Protein AF-0000000087474670 (afdb_homodimer)

Solvent-accessible surface area (backbone atoms only — not comparable to full-atom values): 14195 Å² total; per-residue (Å²): 125,73,72,58,56,71,59,60,59,69,62,70,62,60,58,59,51,63,56,59,72,56,71,86,73,74,79,78,70,62,91,74,53,70,65,58,54,50,48,52,50,51,50,50,49,52,51,51,52,50,49,50,54,46,50,51,52,49,51,52,50,48,50,50,49,45,50,51,51,48,55,35,26,74,66,38,67,78,42,54,72,69,43,47,60,32,49,52,52,50,54,49,52,52,48,48,53,46,53,48,50,52,52,51,51,52,53,55,54,49,54,54,51,54,61,65,69,49,73,72,76,82,119,125,73,73,59,56,70,58,58,60,68,60,70,61,60,62,58,53,64,55,58,78,61,60,84,70,79,80,80,71,62,90,75,52,71,65,57,53,50,48,53,49,50,50,51,49,52,50,51,54,50,48,50,53,45,50,51,52,50,52,53,49,48,49,50,50,44,52,50,50,50,54,35,24,73,64,38,65,78,42,54,71,68,44,48,60,30,49,51,51,52,54,49,52,53,47,49,52,46,53,49,50,51,53,51,49,51,53,54,53,50,55,55,50,55,62,67,69,51,74,71,77,82,118

pLDDT: mean 77.41, std 23.97, range [28.08, 98.75]

Organism: NCBI:txid62062

Structure (mmCIF, N/CA/C/O backbone):
data_AF-0000000087474670-model_v1
#
loop_
_entity.id
_entity.type
_entity.pdbx_description
1 polymer 'Periphilin-1 C-terminal domain-containing protein'
#
loop_
_atom_site.group_PDB
_atom_site.id
_atom_site.type_symbol
_atom_site.label_atom_id
_atom_site.label_alt_id
_atom_site.label_comp_id
_atom_site.label_asym_id
_atom_site.label_entity_id
_atom_site.label_seq_id
_atom_site.pdbx_PDB_ins_code
_atom_site.Cartn_x
_atom_site.Cartn_y
_atom_site.Cartn_z
_atom_site.occupancy
_atom_site.B_iso_or_equiv
_atom_site.auth_seq_id
_atom_site.auth_comp_id
_atom_site.auth_asym_id
_atom_site.auth_atom_id
_atom_site.pdbx_PDB_model_num
ATOM 1 N N . MET A 1 1 ? 7.836 -2.871 -21.281 1 28.08 1 MET A N 1
ATOM 2 C CA . MET A 1 1 ? 6.555 -2.6 -21.922 1 28.08 1 MET A CA 1
ATOM 3 C C . MET A 1 1 ? 5.52 -3.652 -21.531 1 28.08 1 MET A C 1
ATOM 5 O O . MET A 1 1 ? 4.316 -3.426 -21.672 1 28.08 1 MET A O 1
ATOM 9 N N . GLN A 1 2 ? 6.023 -4.945 -21.391 1 31.67 2 GLN A N 1
ATOM 10 C CA . GLN A 1 2 ? 5.16 -6.113 -21.234 1 31.67 2 GLN A CA 1
ATOM 11 C C . GLN A 1 2 ? 4.57 -6.184 -19.828 1 31.67 2 GLN A C 1
ATOM 13 O O . GLN A 1 2 ? 3.703 -7.016 -19.547 1 31.67 2 GLN A O 1
ATOM 18 N N . CYS A 1 3 ? 5.16 -5.477 -18.844 1 39.22 3 CYS A N 1
ATOM 19 C CA . CYS A 1 3 ? 4.66 -5.539 -17.469 1 39.22 3 CYS A CA 1
ATOM 20 C C . CYS A 1 3 ? 3.311 -4.836 -17.344 1 39.22 3 CYS A C 1
ATOM 22 O O . CYS A 1 3 ? 2.635 -4.953 -16.328 1 39.22 3 CYS A O 1
ATOM 24 N N . LYS A 1 4 ? 3.039 -3.967 -18.359 1 40.91 4 LYS A N 1
ATOM 25 C CA . LYS A 1 4 ? 1.758 -3.268 -18.375 1 40.91 4 LYS A CA 1
ATOM 26 C C . LYS A 1 4 ? 0.593 -4.254 -18.422 1 40.91 4 LYS A C 1
ATOM 28 O O . LYS A 1 4 ? -0.483 -3.975 -17.891 1 40.91 4 LYS A O 1
ATOM 33 N N . HIS A 1 5 ? 0.842 -5.281 -19.156 1 40.97 5 HIS A N 1
ATOM 34 C CA . HIS A 1 5 ? -0.258 -6.184 -19.469 1 40.97 5 HIS A CA 1
ATOM 35 C C . HIS A 1 5 ? -0.729 -6.93 -18.219 1 40.97 5 HIS A C 1
ATOM 37 O O . HIS A 1 5 ? -1.895 -7.324 -18.141 1 40.97 5 HIS A O 1
ATOM 43 N N . LEU A 1 6 ? 0.119 -7.141 -17.297 1 41.84 6 LEU A N 1
ATOM 44 C CA . LEU A 1 6 ? -0.264 -8.023 -16.203 1 41.84 6 LEU A CA 1
ATOM 45 C C . LEU A 1 6 ? -1.336 -7.379 -15.328 1 41.84 6 LEU A C 1
ATOM 47 O O . LEU A 1 6 ? -2.244 -8.055 -14.852 1 41.84 6 LEU A O 1
ATOM 51 N N . ILE A 1 7 ? -1.218 -6.016 -15.141 1 45.94 7 ILE A N 1
ATOM 52 C CA . ILE A 1 7 ? -2.121 -5.367 -14.195 1 45.94 7 ILE A CA 1
ATOM 53 C C . ILE A 1 7 ? -3.469 -5.109 -14.859 1 45.94 7 ILE A C 1
ATOM 55 O O . ILE A 1 7 ? -4.516 -5.195 -14.219 1 45.94 7 ILE A O 1
ATOM 59 N N . LEU A 1 8 ? -3.434 -4.777 -16.141 1 42.69 8 LEU A N 1
ATOM 60 C CA . LEU A 1 8 ? -4.609 -4.254 -16.828 1 42.69 8 LEU A CA 1
ATOM 61 C C . LEU A 1 8 ? -5.668 -5.336 -17 1 42.69 8 LEU A C 1
ATOM 63 O O . LEU A 1 8 ? -6.848 -5.031 -17.188 1 42.69 8 LEU A O 1
ATOM 67 N N . MET A 1 9 ? -5.266 -6.484 -17.188 1 40.38 9 MET A N 1
ATOM 68 C CA . MET A 1 9 ? -6.297 -7.375 -17.703 1 40.38 9 MET A CA 1
ATOM 69 C C . MET A 1 9 ? -7.488 -7.445 -16.766 1 40.38 9 MET A C 1
ATOM 71 O O . MET A 1 9 ? -8.641 -7.414 -17.203 1 40.38 9 MET A O 1
ATOM 75 N N . ASN A 1 10 ? -7.453 -8.008 -15.609 1 43.44 10 ASN A N 1
ATOM 76 C CA . ASN A 1 10 ? -8.664 -8.625 -15.07 1 43.44 10 ASN A CA 1
ATOM 77 C C . ASN A 1 10 ? -9.531 -7.609 -14.336 1 43.44 10 ASN A C 1
ATOM 79 O O . ASN A 1 10 ? -10.219 -7.953 -13.375 1 43.44 10 ASN A O 1
ATOM 83 N N . GLN A 1 11 ? -9.258 -6.383 -14.453 1 40.72 11 GLN A N 1
ATOM 84 C CA . GLN A 1 11 ? -10.078 -5.418 -13.727 1 40.72 11 GLN A CA 1
ATOM 85 C C . GLN A 1 11 ? -11.523 -5.457 -14.203 1 40.72 11 GLN A C 1
ATOM 87 O O . GLN A 1 11 ? -12.445 -5.262 -13.406 1 40.72 11 GLN A O 1
ATOM 92 N N . LYS A 1 12 ? -11.688 -5.469 -15.523 1 45.91 12 LYS A N 1
ATOM 93 C CA . LYS A 1 12 ? -13.023 -5.262 -16.078 1 45.91 12 LYS A CA 1
ATOM 94 C C . LYS A 1 12 ? -14.008 -6.297 -15.539 1 45.91 12 LYS A C 1
ATOM 96 O O . LYS A 1 12 ? -15.195 -6.012 -15.383 1 45.91 12 LYS A O 1
ATOM 101 N N . SER A 1 13 ? -13.57 -7.492 -15.383 1 47.03 13 SER A N 1
ATOM 102 C CA . SER A 1 13 ? -14.508 -8.594 -15.203 1 47.03 13 SER A CA 1
ATOM 103 C C . SER A 1 13 ? -15.008 -8.664 -13.758 1 47.03 13 SER A C 1
ATOM 105 O O . SER A 1 13 ? -15.875 -9.477 -13.438 1 47.03 13 SER A O 1
ATOM 107 N N . PHE A 1 14 ? -14.273 -8.031 -12.898 1 47.59 14 PHE A N 1
ATOM 108 C CA . PHE A 1 14 ? -14.719 -8.242 -11.531 1 47.59 14 PHE A CA 1
ATOM 109 C C . PHE A 1 14 ? -16.172 -7.828 -11.367 1 47.59 14 PHE A C 1
ATOM 111 O O . PHE A 1 14 ? -16.953 -8.539 -10.727 1 47.59 14 PHE A O 1
ATOM 118 N N . PHE A 1 15 ? -16.516 -6.617 -11.898 1 48.88 15 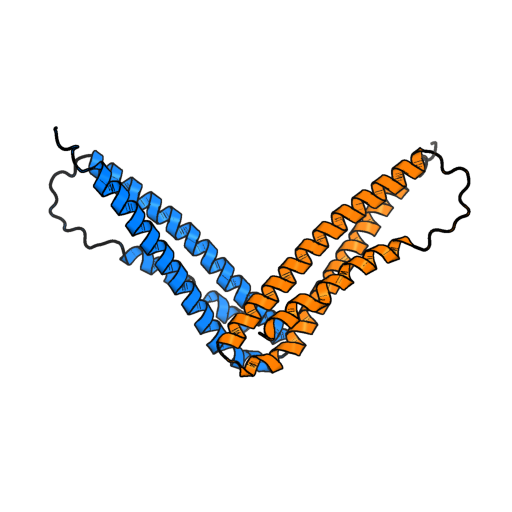PHE A N 1
ATOM 119 C CA . PHE A 1 15 ? -17.781 -6.008 -11.516 1 48.88 15 PHE A CA 1
ATOM 120 C C . PHE A 1 15 ? -18.938 -6.59 -12.336 1 48.88 15 PHE A C 1
ATOM 122 O O . PHE A 1 15 ? -20.094 -6.352 -12.023 1 48.88 15 PHE A O 1
ATOM 129 N N . GLN A 1 16 ? -18.641 -7.059 -13.516 1 47.59 16 GLN A N 1
ATOM 130 C CA . GLN A 1 16 ? -19.781 -7.617 -14.234 1 47.59 16 GLN A CA 1
ATOM 131 C C . GLN A 1 16 ? -20.422 -8.758 -13.445 1 47.59 16 GLN A C 1
ATOM 133 O O . GLN A 1 16 ? -21.625 -8.984 -13.531 1 47.59 16 GLN A O 1
ATOM 138 N N . THR A 1 17 ? -19.672 -9.32 -12.711 1 42.84 17 THR A N 1
ATOM 139 C CA . THR A 1 17 ? -20.266 -10.445 -11.992 1 42.84 17 THR A CA 1
ATOM 140 C C . THR A 1 17 ? -21.125 -9.961 -10.844 1 42.84 17 THR A C 1
ATOM 142 O O . THR A 1 17 ? -22.078 -10.641 -10.438 1 42.84 17 THR A O 1
ATOM 145 N N . ALA A 1 18 ? -20.781 -8.797 -10.305 1 44.09 18 ALA A N 1
ATOM 146 C CA . ALA A 1 18 ? -21.672 -8.305 -9.266 1 44.09 18 ALA A CA 1
ATOM 147 C C . ALA A 1 18 ? -23.078 -8.047 -9.82 1 44.09 18 ALA A C 1
ATOM 149 O O . ALA A 1 18 ? -24.047 -7.977 -9.07 1 44.09 18 ALA A O 1
ATOM 150 N N . HIS A 1 19 ? -23.109 -7.785 -11.102 1 43.78 19 HIS A N 1
ATOM 151 C CA . HIS A 1 19 ? -24.438 -7.652 -11.672 1 43.78 19 HIS A CA 1
ATOM 152 C C . HIS A 1 19 ? -25.203 -8.969 -11.578 1 43.78 19 HIS A C 1
ATOM 154 O O . HIS A 1 19 ? -26.438 -8.969 -11.641 1 43.78 19 HIS A O 1
ATOM 160 N N . ILE A 1 20 ? -24.531 -10.102 -11.742 1 45.28 20 ILE A N 1
ATOM 161 C CA . ILE A 1 20 ? -25.25 -11.367 -11.852 1 45.28 20 ILE A CA 1
ATOM 162 C C . ILE A 1 20 ? -25.922 -11.688 -10.516 1 45.28 20 ILE A C 1
ATOM 164 O O . ILE A 1 20 ? -26.844 -12.508 -10.461 1 45.28 20 ILE A O 1
ATOM 168 N N . LEU A 1 21 ? -25.344 -11.219 -9.555 1 42.72 21 LEU A N 1
ATOM 169 C CA . LEU A 1 21 ? -26.078 -11.578 -8.352 1 42.72 21 LEU A CA 1
ATOM 170 C C . LEU A 1 21 ? -27.469 -10.938 -8.352 1 42.72 21 LEU A C 1
ATOM 172 O O . LEU A 1 21 ? -28.188 -10.992 -7.352 1 42.72 21 LEU A O 1
ATOM 176 N N . GLU A 1 22 ? -27.734 -10.086 -9.328 1 39.75 22 GLU A N 1
ATOM 177 C CA . GLU A 1 22 ? -29.109 -9.648 -9.484 1 39.75 22 GLU A CA 1
ATOM 178 C C . GLU A 1 22 ? -30.031 -10.82 -9.797 1 39.75 22 GLU A C 1
ATOM 180 O O . GLU A 1 22 ? -29.859 -11.5 -10.812 1 39.75 22 GLU A O 1
ATOM 185 N N . GLY A 1 23 ? -30.609 -11.602 -8.984 1 35.31 23 GLY A N 1
ATOM 186 C CA . GLY A 1 23 ? -31.672 -12.578 -9.078 1 35.31 23 GLY A CA 1
ATOM 187 C C . GLY A 1 23 ? -32.719 -12.227 -10.133 1 35.31 23 GLY A C 1
ATOM 188 O O . GLY A 1 23 ? -32.812 -11.07 -10.547 1 35.31 23 GLY A O 1
ATOM 189 N N . ASP A 1 24 ? -33.219 -13.289 -10.961 1 36.31 24 ASP A N 1
ATOM 190 C CA . ASP A 1 24 ? -34.375 -13.5 -11.812 1 36.31 24 ASP A CA 1
ATOM 191 C C . ASP A 1 24 ? -35.656 -12.914 -11.164 1 36.31 24 ASP A C 1
ATOM 193 O O . ASP A 1 24 ? -36.312 -13.57 -10.359 1 36.31 24 ASP A O 1
ATOM 197 N N . ARG A 1 25 ? -35.719 -11.789 -10.781 1 36.03 25 ARG A N 1
ATOM 198 C CA . ARG A 1 25 ? -37 -11.273 -10.32 1 36.03 25 ARG A CA 1
ATOM 199 C C . ARG A 1 25 ? -38.094 -11.523 -11.352 1 36.03 25 ARG A C 1
ATOM 201 O O . ARG A 1 25 ? -37.969 -11.125 -12.508 1 36.03 25 ARG A O 1
ATOM 208 N N . GLU A 1 26 ? -38.938 -12.672 -11.227 1 37.25 26 GLU A N 1
ATOM 209 C CA . GLU A 1 26 ? -40.188 -12.977 -11.914 1 37.25 26 GLU A CA 1
ATOM 210 C C . GLU A 1 26 ? -41.031 -11.719 -12.109 1 37.25 26 GLU A C 1
ATOM 212 O O . GLU A 1 26 ? -41 -10.82 -11.266 1 37.25 26 GLU A O 1
ATOM 217 N N . GLU A 1 27 ? -41.531 -11.391 -13.297 1 40.56 27 GLU A N 1
ATOM 218 C CA . GLU A 1 27 ? -42.406 -10.422 -13.93 1 40.56 27 GLU A CA 1
ATOM 219 C C . GLU A 1 27 ? -43.656 -10.164 -13.07 1 40.56 27 GLU A C 1
ATOM 221 O O . GLU A 1 27 ? -44.438 -9.258 -13.352 1 40.56 27 GLU A O 1
ATOM 226 N N . GLY A 1 28 ? -44.219 -11.242 -12.484 1 37.38 28 GLY A N 1
ATOM 227 C CA . GLY A 1 28 ? -45.656 -11.156 -12.305 1 37.38 28 GLY A CA 1
ATOM 228 C C . GLY A 1 28 ? -46.062 -10.211 -11.195 1 37.38 28 GLY A C 1
ATOM 229 O O . GLY A 1 28 ? -47.125 -10.383 -10.578 1 37.38 28 GLY A O 1
ATOM 230 N N . LEU A 1 29 ? -45.031 -9.547 -10.469 1 43.56 29 LEU A N 1
ATOM 231 C CA . LEU A 1 29 ? -45.656 -9.094 -9.219 1 43.56 29 LEU A CA 1
ATOM 232 C C . LEU A 1 29 ? -46.625 -7.941 -9.484 1 43.56 29 LEU A C 1
ATOM 234 O O . LEU A 1 29 ? -46.375 -7.105 -10.352 1 43.56 29 LEU A O 1
ATOM 238 N N . PRO A 1 30 ? -47.781 -8.008 -8.883 1 48.09 30 PRO A N 1
ATOM 239 C CA . PRO A 1 30 ? -48.844 -7.012 -8.93 1 48.09 30 PRO A CA 1
ATOM 240 C C . PRO A 1 30 ? -48.344 -5.582 -8.766 1 48.09 30 PRO A C 1
ATOM 242 O O . PRO A 1 30 ? -47.188 -5.379 -8.367 1 48.09 30 PRO A O 1
ATOM 245 N N . PRO A 1 31 ? -49.125 -4.512 -8.859 1 46.75 31 PRO A N 1
ATOM 246 C CA . PRO A 1 31 ? -48.812 -3.094 -8.711 1 46.75 31 PRO A CA 1
ATOM 247 C C . PRO A 1 31 ? -47.875 -2.826 -7.523 1 46.75 31 PRO A C 1
ATOM 249 O O . PRO A 1 31 ? -48.25 -3.1 -6.375 1 46.75 31 PRO A O 1
ATOM 252 N N . ILE A 1 32 ? -46.562 -3.188 -7.586 1 49.5 32 ILE A N 1
ATOM 253 C CA . ILE A 1 32 ? -45.531 -3.068 -6.547 1 49.5 32 ILE A CA 1
ATOM 254 C C . ILE A 1 32 ? -45.719 -1.743 -5.805 1 49.5 32 ILE A C 1
ATOM 256 O O . ILE A 1 32 ? -45.656 -0.673 -6.418 1 49.5 32 ILE A O 1
ATOM 260 N N . ASP A 1 33 ? -46.375 -1.728 -4.668 1 54.25 33 ASP A N 1
ATOM 261 C CA . ASP A 1 33 ? -46.562 -0.608 -3.746 1 54.25 33 ASP A CA 1
ATOM 262 C C . ASP A 1 33 ? -45.281 0.2 -3.615 1 54.25 33 ASP A C 1
ATOM 264 O O . ASP A 1 33 ? -44.188 -0.339 -3.785 1 54.25 33 ASP A O 1
ATOM 268 N N . LYS A 1 34 ? -45.281 1.511 -3.775 1 59.25 34 LYS A N 1
ATOM 269 C CA . LYS A 1 34 ? -44.25 2.555 -3.689 1 59.25 34 LYS A CA 1
ATOM 270 C C . LYS A 1 34 ? -43.188 2.197 -2.66 1 59.25 34 LYS A C 1
ATOM 272 O O . LYS A 1 34 ? -42 2.479 -2.861 1 59.25 34 LYS A O 1
ATOM 277 N N . THR A 1 35 ? -43.688 1.52 -1.536 1 62.59 35 THR A N 1
ATOM 278 C CA . THR A 1 35 ? -42.75 1.254 -0.426 1 62.59 35 THR A CA 1
ATOM 279 C C . THR A 1 35 ? -41.75 0.175 -0.8 1 62.59 35 THR A C 1
ATOM 281 O O . THR A 1 35 ? -40.562 0.27 -0.445 1 62.59 35 THR A O 1
ATOM 284 N N . GLN A 1 36 ? -42.25 -0.823 -1.526 1 63.78 36 GLN A N 1
ATOM 285 C CA . GLN A 1 36 ? -41.375 -1.9 -1.934 1 63.78 36 GLN A CA 1
ATOM 286 C C . GLN A 1 36 ? -40.344 -1.407 -2.945 1 63.78 36 GLN A C 1
ATOM 288 O O . GLN A 1 36 ? -39.156 -1.822 -2.912 1 63.78 36 GLN A O 1
ATOM 293 N N . ASP A 1 37 ? -40.875 -0.454 -3.787 1 70.94 37 ASP A N 1
ATOM 294 C CA . ASP A 1 37 ? -39.969 0.115 -4.797 1 70.94 37 ASP A CA 1
ATOM 295 C C . ASP A 1 37 ? -38.875 0.936 -4.152 1 70.94 37 ASP A C 1
ATOM 297 O O . ASP A 1 37 ? -37.719 0.878 -4.59 1 70.94 37 ASP A O 1
ATOM 301 N N . ASP A 1 38 ? -39.344 1.534 -2.979 1 78.44 38 ASP A N 1
ATOM 302 C CA . ASP A 1 38 ? -38.344 2.359 -2.281 1 78.44 38 ASP A CA 1
ATOM 303 C C . ASP A 1 38 ? -37.281 1.495 -1.618 1 78.44 38 ASP A C 1
ATOM 305 O O . ASP A 1 38 ? -36.094 1.817 -1.678 1 78.44 38 ASP A O 1
ATOM 309 N N . PHE A 1 39 ? -37.781 0.25 -1.13 1 81.25 39 PHE A N 1
ATOM 310 C CA . PHE A 1 39 ? -36.875 -0.64 -0.446 1 81.25 39 PHE A CA 1
ATOM 311 C C . PHE A 1 39 ? -35.875 -1.247 -1.431 1 81.25 39 PHE A C 1
ATOM 313 O O . PHE A 1 39 ? -34.656 -1.301 -1.157 1 81.25 39 PHE A O 1
ATOM 320 N N . GLN A 1 40 ? -36.375 -1.658 -2.598 1 84.44 40 GLN A N 1
ATOM 321 C CA . GLN A 1 40 ? -35.5 -2.273 -3.611 1 84.44 40 GLN A CA 1
ATOM 322 C C . GLN A 1 40 ? -34.5 -1.277 -4.148 1 84.44 40 GLN A C 1
ATOM 324 O O . GLN A 1 40 ? -33.344 -1.64 -4.418 1 84.44 40 GLN A O 1
ATOM 329 N N . GLU A 1 41 ? -34.969 -0.039 -4.23 1 87.19 41 GLU A N 1
ATOM 330 C CA . GLU A 1 41 ? -34.062 0.997 -4.695 1 87.19 41 GLU A CA 1
ATOM 331 C C . GLU A 1 41 ? -32.969 1.27 -3.66 1 87.19 41 GLU A C 1
ATOM 333 O O . GLU A 1 41 ? -31.797 1.41 -4.012 1 87.19 41 GLU A O 1
ATOM 338 N N . ARG A 1 42 ? -33.344 1.341 -2.355 1 87.69 42 ARG A N 1
ATOM 339 C CA . ARG A 1 42 ? -32.406 1.553 -1.28 1 87.69 42 ARG A CA 1
ATOM 340 C C . ARG A 1 42 ? -31.422 0.381 -1.176 1 87.69 42 ARG A C 1
ATOM 342 O O . ARG A 1 42 ? -30.219 0.577 -0.966 1 87.69 42 ARG A O 1
ATOM 349 N N . ARG A 1 43 ? -31.953 -0.81 -1.315 1 91.5 43 ARG A N 1
ATOM 350 C CA . ARG A 1 43 ? -31.125 -2.016 -1.325 1 91.5 43 ARG A CA 1
ATOM 351 C C . ARG A 1 43 ? -30.125 -1.983 -2.471 1 91.5 43 ARG A C 1
ATOM 353 O O . ARG A 1 43 ? -28.938 -2.236 -2.268 1 91.5 43 ARG A O 1
ATOM 360 N N . ALA A 1 44 ? -30.547 -1.629 -3.68 1 92.19 44 ALA A N 1
ATOM 361 C CA . ALA A 1 44 ? -29.688 -1.574 -4.859 1 92.19 44 ALA A CA 1
ATOM 362 C C . ALA A 1 44 ? -28.594 -0.525 -4.688 1 92.19 44 ALA A C 1
ATOM 364 O O . ALA A 1 44 ? -27.438 -0.757 -5.062 1 92.19 44 ALA A O 1
ATOM 365 N N . LEU A 1 45 ? -29.047 0.54 -4.039 1 93.12 45 LEU A N 1
ATOM 366 C CA . LEU A 1 45 ? -28.078 1.616 -3.83 1 93.12 45 LEU A CA 1
ATOM 367 C C . LEU A 1 45 ? -27.016 1.2 -2.824 1 93.12 45 LEU A C 1
ATOM 369 O O . LEU A 1 45 ? -25.828 1.477 -3.023 1 93.12 45 LEU A O 1
ATOM 373 N N . ALA A 1 46 ? -27.391 0.52 -1.777 1 93.88 46 ALA A N 1
ATOM 374 C CA . ALA A 1 46 ? -26.453 0.069 -0.752 1 93.88 46 ALA A CA 1
ATOM 375 C C . ALA A 1 46 ? -25.484 -0.96 -1.316 1 93.88 46 ALA A C 1
ATOM 377 O O . ALA A 1 46 ? -24.281 -0.881 -1.07 1 93.88 46 ALA A O 1
ATOM 378 N N . ILE A 1 47 ? -25.984 -1.877 -2.066 1 95.81 47 ILE A N 1
ATOM 379 C CA . ILE A 1 47 ? -25.156 -2.904 -2.682 1 95.81 47 ILE A CA 1
ATOM 380 C C . ILE A 1 47 ? -24.188 -2.262 -3.67 1 95.81 47 ILE A C 1
ATOM 382 O O . ILE A 1 47 ? -23 -2.594 -3.689 1 95.81 47 ILE A O 1
ATOM 386 N N . GLY A 1 48 ? -24.719 -1.282 -4.469 1 96.56 48 GLY A N 1
ATOM 387 C CA . GLY A 1 48 ? -23.859 -0.586 -5.414 1 96.56 48 GLY A CA 1
ATOM 388 C C . GLY A 1 48 ? -22.719 0.154 -4.746 1 96.56 48 GLY A C 1
ATOM 389 O O . GLY A 1 48 ? -21.594 0.125 -5.23 1 96.56 48 GLY A O 1
ATOM 390 N N . ALA A 1 49 ? -23.016 0.816 -3.627 1 95.25 49 ALA A N 1
ATOM 391 C CA . ALA A 1 49 ? -21.984 1.552 -2.895 1 95.25 49 ALA A CA 1
ATOM 392 C C . ALA A 1 49 ? -20.938 0.604 -2.334 1 95.25 49 ALA A C 1
ATOM 394 O O . ALA A 1 49 ? -19.734 0.873 -2.436 1 95.25 49 ALA A O 1
ATOM 395 N N . LYS A 1 50 ? -21.359 -0.522 -1.81 1 96.5 50 LYS A N 1
ATOM 396 C CA . LYS A 1 50 ? -20.422 -1.501 -1.252 1 96.5 50 LYS A CA 1
ATOM 397 C C . LYS A 1 50 ? -19.578 -2.145 -2.348 1 96.5 50 LYS A C 1
ATOM 399 O O . LYS A 1 50 ? -18.391 -2.352 -2.172 1 96.5 50 LYS A O 1
ATOM 404 N N . ALA A 1 51 ? -20.203 -2.436 -3.445 1 96.88 51 ALA A N 1
ATOM 405 C CA . ALA A 1 51 ? -19.469 -3.002 -4.578 1 96.88 51 ALA A CA 1
ATOM 406 C C . ALA A 1 51 ? -18.359 -2.066 -5.039 1 96.88 51 ALA A C 1
ATOM 408 O O . ALA A 1 51 ? -17.234 -2.506 -5.305 1 96.88 51 ALA A O 1
ATOM 409 N N . ARG A 1 52 ? -18.719 -0.837 -5.082 1 96.19 52 ARG A N 1
ATOM 410 C CA . ARG A 1 52 ? -17.719 0.138 -5.504 1 96.19 52 ARG A CA 1
ATOM 411 C C . ARG A 1 52 ? -16.562 0.193 -4.516 1 96.19 52 ARG A C 1
ATOM 413 O O . ARG A 1 52 ? -15.398 0.298 -4.918 1 96.19 52 ARG A O 1
ATOM 420 N N . GLU A 1 53 ? -16.891 0.172 -3.268 1 95.88 53 GLU A N 1
ATOM 421 C CA . GLU A 1 53 ? -15.859 0.166 -2.232 1 95.88 53 GLU A CA 1
ATOM 422 C C . GLU A 1 53 ? -14.938 -1.04 -2.381 1 95.88 53 GLU A C 1
ATOM 424 O O . GLU A 1 53 ? -13.711 -0.897 -2.355 1 95.88 53 GLU A O 1
ATOM 429 N N . ILE A 1 54 ? -15.445 -2.164 -2.582 1 97.19 54 ILE A N 1
ATOM 430 C CA . ILE A 1 54 ? -14.703 -3.414 -2.689 1 97.19 54 ILE A CA 1
ATOM 431 C C . ILE A 1 54 ? -13.859 -3.408 -3.965 1 97.19 54 ILE A C 1
ATOM 433 O O . ILE A 1 54 ? -12.703 -3.834 -3.955 1 97.19 54 ILE A O 1
ATOM 437 N N . GLU A 1 55 ? -14.484 -2.898 -5 1 95.94 55 GLU A N 1
ATOM 438 C CA . GLU A 1 55 ? -13.75 -2.777 -6.258 1 95.94 55 GLU A CA 1
ATOM 439 C C . GLU A 1 55 ? -12.531 -1.876 -6.102 1 95.94 55 GLU A C 1
ATOM 441 O O . GLU A 1 55 ? -11.461 -2.174 -6.637 1 95.94 55 GLU A O 1
ATOM 446 N N . LYS A 1 56 ? -12.742 -0.824 -5.41 1 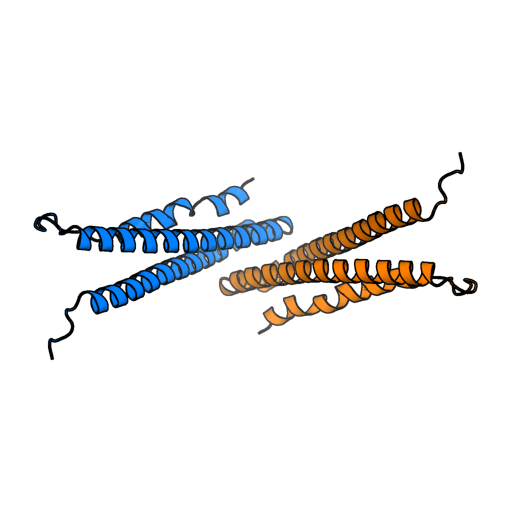94.88 56 LYS A N 1
ATOM 447 C CA . LYS A 1 56 ? -11.625 0.082 -5.156 1 94.88 56 LYS A CA 1
ATOM 448 C C . LYS A 1 56 ? -10.508 -0.624 -4.395 1 94.88 56 LYS A C 1
ATOM 450 O O . LYS A 1 56 ? -9.328 -0.477 -4.734 1 94.88 56 LYS A O 1
ATOM 455 N N . VAL A 1 57 ? -10.789 -1.404 -3.418 1 95.31 57 VAL A N 1
ATOM 456 C CA . VAL A 1 57 ? -9.805 -2.123 -2.615 1 95.31 57 VAL A CA 1
ATOM 457 C C . VAL A 1 57 ? -9.086 -3.154 -3.482 1 95.31 57 VAL A C 1
ATOM 459 O O . VAL A 1 57 ? -7.859 -3.254 -3.447 1 95.31 57 VAL A O 1
ATOM 462 N N . TYR A 1 58 ? -9.82 -3.84 -4.242 1 96.56 58 TYR A N 1
ATOM 463 C CA . TYR A 1 58 ? -9.227 -4.848 -5.113 1 96.56 58 TYR A CA 1
ATOM 464 C C . TYR A 1 58 ? -8.258 -4.211 -6.105 1 96.56 58 TYR A C 1
ATOM 466 O O . TYR A 1 58 ? -7.168 -4.73 -6.336 1 96.56 58 TYR A O 1
ATOM 474 N N . ARG A 1 59 ? -8.727 -3.154 -6.719 1 96.25 59 ARG A N 1
ATOM 475 C CA . ARG A 1 59 ? -7.867 -2.443 -7.664 1 96.25 59 ARG A CA 1
ATOM 476 C C . ARG A 1 59 ? -6.574 -1.992 -6.992 1 96.25 59 ARG A C 1
ATOM 478 O O . ARG A 1 59 ? -5.492 -2.104 -7.578 1 96.25 59 ARG A O 1
ATOM 485 N N . GLN A 1 60 ? -6.684 -1.495 -5.816 1 94.19 60 GLN A N 1
ATOM 486 C CA . GLN A 1 60 ? -5.512 -1.057 -5.066 1 94.19 60 GLN A CA 1
ATOM 487 C C . GLN A 1 60 ? -4.57 -2.225 -4.781 1 94.19 60 GLN A C 1
ATOM 489 O O . GLN A 1 60 ? -3.352 -2.086 -4.891 1 94.19 60 GLN A O 1
ATOM 494 N N . ASP A 1 61 ? -5.125 -3.381 -4.484 1 95.5 61 ASP A N 1
ATOM 495 C CA . ASP A 1 61 ? -4.297 -4.562 -4.258 1 95.5 61 ASP A CA 1
ATOM 496 C C . ASP A 1 61 ? -3.58 -4.984 -5.539 1 95.5 61 ASP A C 1
ATOM 498 O O . ASP A 1 61 ? -2.383 -5.281 -5.52 1 95.5 61 ASP A O 1
ATOM 502 N N . CYS A 1 62 ? -4.383 -5 -6.617 1 96.38 62 CYS A N 1
ATOM 503 C CA . CYS A 1 62 ? -3.789 -5.371 -7.898 1 96.38 62 CYS A CA 1
ATOM 504 C C . CYS A 1 62 ? -2.637 -4.438 -8.258 1 96.38 62 CYS A C 1
ATOM 506 O O . CYS A 1 62 ? -1.587 -4.891 -8.719 1 96.38 62 CYS A O 1
ATOM 508 N N . GLU A 1 63 ? -2.848 -3.143 -8.016 1 94.94 63 GLU A N 1
ATOM 509 C CA . GLU A 1 63 ? -1.808 -2.156 -8.297 1 94.94 63 GLU A CA 1
ATOM 510 C C . GLU A 1 63 ? -0.577 -2.391 -7.426 1 94.94 63 GLU A C 1
ATOM 512 O O . GLU A 1 63 ? 0.555 -2.33 -7.91 1 94.94 63 GLU A O 1
ATOM 517 N N . THR A 1 64 ? -0.791 -2.682 -6.18 1 96.75 64 THR A N 1
ATOM 518 C CA . THR A 1 64 ? 0.302 -2.902 -5.238 1 96.75 64 THR A CA 1
ATOM 519 C C . THR A 1 64 ? 1.126 -4.121 -5.641 1 96.75 64 THR A C 1
ATOM 521 O O . THR A 1 64 ? 2.352 -4.039 -5.746 1 96.75 64 THR A O 1
ATOM 524 N N . PHE A 1 65 ? 0.463 -5.164 -5.902 1 98 65 PHE A N 1
ATOM 525 C CA . PHE A 1 65 ? 1.171 -6.359 -6.352 1 98 65 PHE A CA 1
ATOM 526 C C . PHE A 1 65 ? 1.935 -6.082 -7.641 1 98 65 PHE A C 1
ATOM 528 O O . PHE A 1 65 ? 3.109 -6.441 -7.762 1 98 65 PHE A O 1
ATOM 535 N N . GLY A 1 66 ? 1.244 -5.496 -8.609 1 97.75 66 GLY A N 1
ATOM 536 C CA . GLY A 1 66 ? 1.892 -5.176 -9.867 1 97.75 66 GLY A CA 1
ATOM 537 C C . GLY A 1 66 ? 3.131 -4.32 -9.703 1 97.75 66 GLY A C 1
ATOM 538 O O . GLY A 1 66 ? 4.168 -4.59 -10.312 1 97.75 66 GLY A O 1
ATOM 539 N N . MET A 1 67 ? 3.006 -3.283 -8.844 1 96 67 MET A N 1
ATOM 540 C CA . MET A 1 67 ? 4.121 -2.373 -8.609 1 96 67 MET A CA 1
ATOM 541 C C . MET A 1 67 ? 5.312 -3.117 -8.008 1 96 67 MET A C 1
ATOM 543 O O . MET A 1 67 ? 6.434 -2.998 -8.508 1 96 67 MET A O 1
ATOM 547 N N . VAL A 1 68 ? 5.094 -3.885 -7.016 1 98.31 68 VAL A N 1
ATOM 548 C CA . VAL A 1 68 ? 6.18 -4.582 -6.336 1 98.31 68 VAL A CA 1
ATOM 549 C C . VAL A 1 68 ? 6.809 -5.605 -7.281 1 98.31 68 VAL A C 1
ATOM 551 O O . VAL A 1 68 ? 8.031 -5.676 -7.406 1 98.31 68 VAL A O 1
ATOM 554 N N . VAL A 1 69 ? 6.004 -6.301 -8.008 1 98.75 69 VAL A N 1
ATOM 555 C CA . VAL A 1 69 ? 6.504 -7.32 -8.922 1 98.75 69 VAL A CA 1
ATOM 556 C C . VAL A 1 69 ? 7.32 -6.664 -10.031 1 98.75 69 VAL A C 1
ATOM 558 O O . VAL A 1 69 ? 8.391 -7.156 -10.398 1 98.75 69 VAL A O 1
ATOM 561 N N . LYS A 1 70 ? 6.844 -5.547 -10.523 1 98.44 70 LYS A N 1
ATOM 562 C CA . LYS A 1 70 ? 7.57 -4.809 -11.555 1 98.44 70 LYS A CA 1
ATOM 563 C C . LYS A 1 70 ? 8.945 -4.383 -11.055 1 98.44 70 LYS A C 1
ATOM 565 O O . LYS A 1 70 ? 9.938 -4.5 -11.773 1 98.44 70 LYS A O 1
ATOM 570 N N . MET A 1 71 ? 8.945 -3.918 -9.859 1 98.31 71 MET A N 1
ATOM 571 C CA . MET A 1 71 ? 10.195 -3.445 -9.281 1 98.31 71 MET A CA 1
ATOM 572 C C . MET A 1 71 ? 11.156 -4.605 -9.039 1 98.31 71 MET A C 1
ATOM 574 O O . MET A 1 71 ? 12.367 -4.469 -9.242 1 98.31 71 MET A O 1
ATOM 578 N N . LEU A 1 72 ? 10.656 -5.734 -8.625 1 98.62 72 LEU A N 1
ATOM 579 C CA . LEU A 1 72 ? 11.492 -6.914 -8.438 1 98.62 72 LEU A CA 1
ATOM 580 C C . LEU A 1 72 ? 12.07 -7.387 -9.766 1 98.62 72 LEU A C 1
ATOM 582 O O . LEU A 1 72 ? 13.266 -7.668 -9.859 1 98.62 72 LEU A O 1
ATOM 586 N N . VAL A 1 73 ? 11.266 -7.414 -10.781 1 98.75 73 VAL A N 1
ATOM 587 C CA . VAL A 1 73 ? 11.672 -7.875 -12.102 1 98.75 73 VAL A CA 1
ATOM 588 C C . VAL A 1 73 ? 12.688 -6.906 -12.703 1 98.75 73 VAL A C 1
ATOM 590 O O . VAL A 1 73 ? 13.609 -7.324 -13.414 1 98.75 73 VAL A O 1
ATOM 593 N N . ALA A 1 74 ? 12.523 -5.629 -12.398 1 98.5 74 ALA A N 1
ATOM 594 C CA . ALA A 1 74 ? 13.477 -4.629 -12.867 1 98.5 74 ALA A CA 1
ATOM 595 C C . ALA A 1 74 ? 14.883 -4.918 -12.336 1 98.5 74 ALA A C 1
ATOM 597 O O . ALA A 1 74 ? 15.875 -4.559 -12.969 1 98.5 74 ALA A O 1
ATOM 598 N N . LYS A 1 75 ? 14.938 -5.582 -11.188 1 98.44 75 LYS A N 1
ATOM 599 C CA . LYS A 1 75 ? 16.234 -5.922 -10.602 1 98.44 75 LYS A CA 1
ATOM 600 C C . LYS A 1 75 ? 16.734 -7.254 -11.141 1 98.44 75 LYS A C 1
ATOM 602 O O . LYS A 1 75 ? 17.953 -7.48 -11.203 1 98.44 75 LYS A O 1
ATOM 607 N N . ASP A 1 76 ? 15.875 -8.117 -11.531 1 98.31 76 ASP A N 1
ATOM 608 C CA . ASP A 1 76 ? 16.203 -9.43 -12.086 1 98.31 76 ASP A CA 1
ATOM 609 C C . ASP A 1 76 ? 15.156 -9.867 -13.109 1 98.31 76 ASP A C 1
ATOM 611 O O . ASP A 1 76 ? 14.117 -10.422 -12.742 1 98.31 76 ASP A O 1
ATOM 615 N N . ALA A 1 77 ? 15.422 -9.766 -14.305 1 97.25 77 ALA A N 1
ATOM 616 C CA . ALA A 1 77 ? 14.492 -9.992 -15.406 1 97.25 77 ALA A CA 1
ATOM 617 C C . ALA A 1 77 ? 14.086 -11.461 -15.492 1 97.25 77 ALA A C 1
ATOM 619 O O . ALA A 1 77 ? 13.031 -11.789 -16.047 1 97.25 77 ALA A O 1
ATOM 620 N N . SER A 1 78 ? 14.883 -12.352 -14.906 1 96.62 78 SER A N 1
ATOM 621 C CA . SER A 1 78 ? 14.562 -13.773 -14.961 1 96.62 78 SER A CA 1
ATOM 622 C C . SER A 1 78 ? 13.336 -14.094 -14.117 1 96.62 78 SER A C 1
ATOM 624 O O . SER A 1 78 ? 12.719 -15.148 -14.281 1 96.62 78 SER A O 1
ATOM 626 N N . LEU A 1 79 ? 12.984 -13.211 -13.281 1 98.19 79 LEU A N 1
ATOM 627 C CA . LEU A 1 79 ? 11.852 -13.398 -12.375 1 98.19 79 LEU A CA 1
ATOM 628 C C . LEU A 1 79 ? 10.531 -13.203 -13.117 1 98.19 79 LEU A C 1
ATOM 630 O O . LEU A 1 79 ? 9.477 -13.594 -12.617 1 98.19 79 LEU A O 1
ATOM 634 N N . GLU A 1 80 ? 10.555 -12.508 -14.234 1 97.38 80 GLU A N 1
ATOM 635 C CA . GLU A 1 80 ? 9.32 -12.156 -14.93 1 97.38 80 GLU A CA 1
ATOM 636 C C . GLU A 1 80 ? 8.453 -13.383 -15.18 1 97.38 80 GLU A C 1
ATOM 638 O O . GLU A 1 80 ? 7.262 -13.383 -14.859 1 97.38 80 GLU A O 1
ATOM 643 N N . LYS A 1 81 ? 9.039 -14.422 -15.641 1 96.81 81 LYS A N 1
ATOM 644 C CA . LYS A 1 81 ? 8.289 -15.648 -15.914 1 96.81 81 LYS A CA 1
ATOM 645 C C . LYS A 1 81 ? 7.938 -16.375 -14.625 1 96.81 81 LYS A C 1
ATOM 647 O O . LYS A 1 81 ? 6.824 -16.891 -14.477 1 96.81 81 LYS A O 1
ATOM 652 N N . GLN A 1 82 ? 8.805 -16.406 -13.656 1 97.62 82 GLN A N 1
ATOM 653 C CA . GLN A 1 82 ? 8.641 -17.188 -12.43 1 97.62 82 GLN A CA 1
ATOM 654 C C . GLN A 1 82 ? 7.543 -16.594 -11.547 1 97.62 82 GLN A C 1
ATOM 656 O O . GLN A 1 82 ? 6.883 -17.312 -10.797 1 97.62 82 GLN A O 1
ATOM 661 N N . LEU A 1 83 ? 7.34 -15.352 -11.727 1 98.5 83 LEU A N 1
ATOM 662 C CA . LEU A 1 83 ? 6.426 -14.688 -10.805 1 98.5 83 LEU A CA 1
ATOM 663 C C . LEU A 1 83 ? 5.012 -14.648 -11.375 1 98.5 83 LEU A C 1
ATOM 665 O O . LEU A 1 83 ? 4.062 -14.312 -10.664 1 98.5 83 LEU A O 1
ATOM 669 N N . GLN A 1 84 ? 4.754 -15.047 -12.586 1 97.44 84 GLN A N 1
ATOM 670 C CA . GLN A 1 84 ? 3.459 -14.945 -13.25 1 97.44 84 GLN A CA 1
ATOM 671 C C . GLN A 1 84 ? 2.404 -15.781 -12.523 1 97.44 84 GLN A C 1
ATOM 673 O O . GLN A 1 84 ? 1.34 -15.266 -12.172 1 97.44 84 GLN A O 1
ATOM 678 N N . THR A 1 85 ? 2.713 -17.062 -12.273 1 98.19 85 THR A N 1
ATOM 679 C CA . THR A 1 85 ? 1.726 -17.953 -11.68 1 98.19 85 THR A CA 1
ATOM 680 C C . THR A 1 85 ? 1.446 -17.562 -10.227 1 98.19 85 THR A C 1
ATOM 682 O O . THR A 1 85 ? 0.29 -17.375 -9.844 1 98.19 85 THR A O 1
ATOM 685 N N . PRO A 1 86 ? 2.562 -17.328 -9.375 1 98.62 86 PRO A N 1
ATOM 686 C CA . PRO A 1 86 ? 2.297 -16.875 -8.008 1 98.62 86 PRO A CA 1
ATOM 687 C C . PRO A 1 86 ? 1.468 -15.586 -7.965 1 98.62 86 PRO A C 1
ATOM 689 O O . PRO A 1 86 ? 0.575 -15.453 -7.121 1 98.62 86 PRO A O 1
ATOM 692 N N . LEU A 1 87 ? 1.765 -14.672 -8.828 1 98.5 87 LEU A N 1
ATOM 693 C CA . LEU A 1 87 ? 1.022 -13.414 -8.875 1 98.5 87 LEU A CA 1
ATOM 694 C C . LEU A 1 87 ? -0.444 -13.664 -9.211 1 98.5 87 LEU A C 1
ATOM 696 O O . LEU A 1 87 ? -1.337 -13.164 -8.523 1 98.5 87 LEU A O 1
ATOM 700 N N . ARG A 1 88 ? -0.745 -14.438 -10.227 1 97.94 88 ARG A N 1
ATOM 701 C CA . ARG A 1 88 ? -2.109 -14.742 -10.648 1 97.94 88 ARG A CA 1
ATOM 702 C C . ARG A 1 88 ? -2.889 -15.43 -9.523 1 97.94 88 ARG A C 1
ATOM 704 O O . ARG A 1 88 ? -4.051 -15.102 -9.281 1 97.94 88 ARG A O 1
ATOM 711 N N . GLU A 1 89 ? -2.232 -16.344 -8.883 1 98.31 89 GLU A N 1
ATOM 712 C CA . GLU A 1 89 ? -2.889 -17.062 -7.797 1 98.31 89 GLU A CA 1
ATOM 713 C C . GLU A 1 89 ? -3.238 -16.125 -6.645 1 98.31 89 GLU A C 1
ATOM 715 O O . GLU A 1 89 ? -4.34 -16.188 -6.098 1 98.31 89 GLU A O 1
ATOM 720 N N . ASN A 1 90 ? -2.33 -15.297 -6.258 1 97.88 90 ASN A N 1
ATOM 721 C CA . ASN A 1 90 ? -2.604 -14.344 -5.188 1 97.88 90 ASN A CA 1
ATOM 722 C C . ASN A 1 90 ? -3.746 -13.398 -5.559 1 97.88 90 ASN A C 1
ATOM 724 O O . ASN A 1 90 ? -4.676 -13.211 -4.773 1 97.88 90 ASN A O 1
ATOM 728 N N . LEU A 1 91 ? -3.674 -12.875 -6.777 1 98.12 91 LEU A N 1
ATOM 729 C CA . LEU A 1 91 ? -4.715 -11.938 -7.199 1 98.12 91 LEU A CA 1
ATOM 730 C C . LEU A 1 91 ? -6.062 -12.641 -7.301 1 98.12 91 LEU A C 1
ATOM 732 O O . LEU A 1 91 ? -7.105 -12.039 -7.031 1 98.12 91 LEU A O 1
ATOM 736 N N . GLY A 1 92 ? -6.027 -13.898 -7.648 1 98.19 92 GLY A N 1
ATOM 737 C CA . GLY A 1 92 ? -7.242 -14.695 -7.633 1 98.19 92 GLY A CA 1
ATOM 738 C C . GLY A 1 92 ? -7.836 -14.852 -6.242 1 98.19 92 GLY A C 1
ATOM 739 O O . GLY A 1 92 ? -9.047 -14.727 -6.062 1 98.19 92 GLY A O 1
ATOM 740 N N . GLU A 1 93 ? -7.023 -15.133 -5.305 1 98.12 93 GLU A N 1
ATOM 741 C CA . GLU A 1 93 ? -7.484 -15.289 -3.93 1 98.12 93 GLU A CA 1
ATOM 742 C C . GLU A 1 93 ? -8.008 -13.969 -3.369 1 98.12 93 GLU A C 1
ATOM 744 O O . GLU A 1 93 ? -9.008 -13.945 -2.645 1 98.12 93 GLU A O 1
ATOM 749 N N . ILE A 1 94 ? -7.305 -12.906 -3.689 1 97.12 94 ILE A N 1
ATOM 750 C CA . ILE A 1 94 ? -7.754 -11.594 -3.258 1 97.12 94 ILE A CA 1
ATOM 751 C C . ILE A 1 94 ? -9.117 -11.281 -3.879 1 97.12 94 ILE A C 1
ATOM 753 O O . ILE A 1 94 ? -10.008 -10.766 -3.205 1 97.12 94 ILE A O 1
ATOM 757 N N . ARG A 1 95 ? -9.289 -11.648 -5.125 1 97.31 95 ARG A N 1
ATOM 758 C CA . ARG A 1 95 ? -10.578 -11.453 -5.789 1 97.31 95 ARG A CA 1
ATOM 759 C C . ARG A 1 95 ? -11.68 -12.234 -5.078 1 97.31 95 ARG A C 1
ATOM 761 O O . ARG A 1 95 ? -12.758 -11.688 -4.816 1 97.31 95 ARG A O 1
ATOM 768 N N . GLU A 1 96 ? -11.406 -13.414 -4.762 1 98 96 GLU A N 1
ATOM 769 C CA . GLU A 1 96 ? -12.391 -14.258 -4.09 1 98 96 GLU A CA 1
ATOM 770 C C . GLU A 1 96 ? -12.781 -13.68 -2.734 1 98 96 GLU A C 1
ATOM 772 O O . GLU A 1 96 ? -13.961 -13.688 -2.365 1 98 96 GLU A O 1
ATOM 777 N N . ARG A 1 97 ? -11.805 -13.273 -2.039 1 97.69 97 ARG A N 1
ATOM 778 C CA . ARG A 1 97 ? -12.078 -12.648 -0.752 1 97.69 97 ARG A CA 1
ATOM 779 C C . ARG A 1 97 ? -12.961 -11.414 -0.92 1 97.69 97 ARG A C 1
ATOM 781 O O . ARG A 1 97 ? -13.867 -11.18 -0.12 1 97.69 97 ARG A O 1
ATOM 788 N N . CYS A 1 98 ? -12.672 -10.648 -1.96 1 94.06 98 CYS A N 1
ATOM 789 C CA . CYS A 1 98 ? -13.477 -9.469 -2.246 1 94.06 98 CYS A CA 1
ATOM 790 C C . CYS A 1 98 ? -14.914 -9.844 -2.568 1 94.06 98 CYS A C 1
ATOM 792 O O . CYS A 1 98 ? -15.852 -9.211 -2.086 1 94.06 98 CYS A O 1
ATOM 794 N N . LEU A 1 99 ? -15.094 -10.859 -3.367 1 97 99 LEU A N 1
ATOM 795 C CA . LEU A 1 99 ? -16.422 -11.328 -3.729 1 97 99 LEU A CA 1
ATOM 796 C C . LEU A 1 99 ? -17.172 -11.867 -2.506 1 97 99 LEU A C 1
ATOM 798 O O . LEU A 1 99 ? -18.359 -11.625 -2.342 1 97 99 LEU A O 1
ATOM 802 N N . ASP A 1 100 ? -16.438 -12.555 -1.675 1 97.31 100 ASP A N 1
ATOM 803 C CA . ASP A 1 100 ? -17.016 -13.078 -0.443 1 97.31 100 ASP A CA 1
ATOM 804 C C . ASP A 1 100 ? -17.484 -11.938 0.468 1 97.31 100 ASP A C 1
ATOM 806 O O . ASP A 1 100 ? -18.531 -12.031 1.104 1 97.31 100 ASP A O 1
ATOM 810 N N . ASP A 1 101 ? -16.703 -10.945 0.536 1 96.31 101 ASP A N 1
ATOM 811 C CA . ASP A 1 101 ? -17.078 -9.773 1.322 1 96.31 101 ASP A CA 1
ATOM 812 C C . ASP A 1 101 ? -18.391 -9.172 0.824 1 96.31 101 ASP A C 1
ATOM 814 O O . ASP A 1 101 ? -19.25 -8.781 1.624 1 96.31 101 ASP A O 1
ATOM 818 N N . LEU A 1 102 ? -18.578 -9.031 -0.502 1 96.81 102 LEU A N 1
ATOM 819 C CA . LEU A 1 102 ? -19.797 -8.5 -1.081 1 96.81 102 LEU A CA 1
ATOM 820 C C . LEU A 1 102 ? -21 -9.398 -0.761 1 96.81 102 LEU A C 1
ATOM 822 O O . LEU A 1 102 ? -22.062 -8.906 -0.383 1 96.81 102 LEU A O 1
ATOM 826 N N . LYS A 1 103 ? -20.781 -10.695 -0.875 1 97.5 103 LYS A N 1
ATOM 827 C CA . LYS A 1 103 ? -21.828 -11.664 -0.579 1 97.5 103 LYS A CA 1
ATOM 828 C C . LYS A 1 103 ? -22.281 -11.562 0.878 1 97.5 103 LYS A C 1
ATOM 830 O O . LYS A 1 103 ? -23.469 -11.594 1.173 1 97.5 103 LYS A O 1
ATOM 835 N N . HIS A 1 104 ? -21.266 -11.445 1.775 1 96.69 104 HIS A N 1
ATOM 836 C CA . HIS A 1 104 ? -21.578 -11.328 3.193 1 96.69 104 HIS A CA 1
ATOM 837 C C . HIS A 1 104 ? -22.344 -10.039 3.48 1 96.69 104 HIS A C 1
ATOM 839 O O . HIS A 1 104 ? -23.297 -10.047 4.27 1 96.69 104 HIS A O 1
ATOM 845 N N . PHE A 1 105 ? -21.922 -8.992 2.826 1 96.31 105 PHE A N 1
ATOM 846 C CA . PHE A 1 105 ? -22.625 -7.719 2.986 1 96.31 105 PHE A CA 1
ATOM 847 C C . PHE A 1 105 ? -24.078 -7.844 2.57 1 96.31 105 PHE A C 1
ATOM 849 O O . PHE A 1 105 ? -24.984 -7.391 3.285 1 96.31 105 PHE A O 1
ATOM 856 N N . ILE A 1 106 ? -24.344 -8.43 1.393 1 95.62 106 ILE A N 1
ATOM 857 C CA . ILE A 1 106 ? -25.703 -8.578 0.875 1 95.62 106 ILE A CA 1
ATOM 858 C C . ILE A 1 106 ? -26.531 -9.43 1.829 1 95.62 106 ILE A C 1
ATOM 860 O O . ILE A 1 106 ? -27.688 -9.109 2.121 1 95.62 106 ILE A O 1
ATOM 864 N N . SER A 1 107 ? -25.969 -10.539 2.35 1 95.5 107 SER A N 1
ATOM 865 C CA . SER A 1 107 ? -26.656 -11.406 3.303 1 95.5 107 SER A CA 1
ATOM 866 C C . SER A 1 107 ? -27.062 -10.633 4.555 1 95.5 107 SER A C 1
ATOM 868 O O . SER A 1 107 ? -28.203 -10.75 5.016 1 95.5 107 SER A O 1
ATOM 870 N N . ASP A 1 108 ? -26.141 -9.859 5.059 1 94 108 ASP A N 1
ATOM 871 C CA . ASP A 1 108 ? -26.406 -9.055 6.242 1 94 108 ASP A CA 1
ATOM 872 C C . ASP A 1 108 ? -27.516 -8.031 5.973 1 94 108 ASP A C 1
ATOM 874 O O . ASP A 1 108 ? -28.391 -7.809 6.816 1 94 108 ASP A O 1
ATOM 878 N N . LEU A 1 109 ? -27.453 -7.355 4.785 1 90.12 109 LEU A N 1
ATOM 879 C CA . LEU A 1 109 ? -28.453 -6.367 4.391 1 90.12 109 LEU A CA 1
ATOM 880 C C . LEU A 1 109 ? -29.828 -6.996 4.316 1 90.12 109 LEU A C 1
ATOM 882 O O . LEU A 1 109 ? -30.812 -6.422 4.812 1 90.12 109 LEU A O 1
ATOM 886 N N . ASP A 1 110 ? -29.938 -8.18 3.799 1 89.75 110 ASP A N 1
ATOM 887 C CA . ASP A 1 110 ? -31.203 -8.859 3.609 1 89.75 110 ASP A CA 1
ATOM 888 C C . ASP A 1 110 ? -31.766 -9.359 4.941 1 89.75 110 ASP A C 1
ATOM 890 O O . ASP A 1 110 ? -33 -9.391 5.133 1 89.75 110 ASP A O 1
ATOM 894 N N . GLU A 1 111 ? -30.922 -9.719 5.852 1 89.31 111 GLU A N 1
ATOM 895 C CA . GLU A 1 111 ? -31.375 -10.117 7.188 1 89.31 111 GLU A CA 1
ATOM 896 C C . GLU A 1 111 ? -32 -8.938 7.934 1 89.31 111 GLU A C 1
ATOM 898 O O . GLU A 1 111 ? -33 -9.102 8.625 1 89.31 111 GLU A O 1
ATOM 903 N N . VAL A 1 112 ? -31.531 -7.801 7.637 1 84.44 112 VAL A N 1
ATOM 904 C CA . VAL A 1 112 ? -32.031 -6.598 8.297 1 84.44 112 VAL A CA 1
ATOM 905 C C . VAL A 1 112 ? -33.344 -6.18 7.68 1 84.44 112 VAL A C 1
ATOM 907 O O . VAL A 1 112 ? -34.25 -5.742 8.391 1 84.44 112 VAL A O 1
ATOM 910 N N . ILE A 1 113 ? -33.562 -6.402 6.375 1 78.81 113 ILE A N 1
ATOM 911 C CA . ILE A 1 113 ? -34.781 -6.027 5.676 1 78.81 113 ILE A CA 1
ATOM 912 C C . ILE A 1 113 ? -35.906 -6.996 6.047 1 78.81 113 ILE A C 1
ATOM 914 O O . ILE A 1 113 ? -37.031 -6.578 6.262 1 78.81 113 ILE A O 1
ATOM 918 N N . GLU A 1 114 ? -35.594 -8.25 6.129 1 76.88 114 GLU A N 1
ATOM 919 C CA . GLU A 1 114 ? -36.594 -9.242 6.508 1 76.88 114 GLU A CA 1
ATOM 920 C C . GLU A 1 114 ? -37.094 -9 7.926 1 76.88 114 GLU A C 1
ATOM 922 O O . GLU A 1 114 ? -38.281 -9.156 8.203 1 76.88 114 GLU A O 1
ATOM 927 N N . VAL A 1 115 ? -36.312 -8.586 8.727 1 73.88 115 VAL A N 1
ATOM 928 C CA . VAL A 1 115 ? -36.688 -8.359 10.125 1 73.88 115 VAL A CA 1
ATOM 929 C C . VAL A 1 115 ? -37.562 -7.113 10.227 1 73.88 115 VAL A C 1
ATOM 931 O O . VAL A 1 115 ? -38.5 -7.086 11 1 73.88 115 VAL A O 1
ATOM 934 N N . VAL A 1 116 ? -37.406 -6.188 9.359 1 68.31 116 VAL A N 1
ATOM 935 C CA . VAL A 1 116 ? -38.188 -4.945 9.43 1 68.31 116 VAL A CA 1
ATOM 936 C C . VAL A 1 116 ? -39.531 -5.121 8.727 1 68.31 116 VAL A C 1
ATOM 938 O O . VAL A 1 116 ? -40.5 -4.512 9.117 1 68.31 116 VAL A O 1
ATOM 941 N N . GLN A 1 117 ? -39.688 -5.859 7.664 1 67.75 117 GLN A N 1
ATOM 942 C CA . GLN A 1 117 ? -40.906 -6.039 6.914 1 67.75 117 GLN A CA 1
ATOM 943 C C . GLN A 1 117 ? -41.844 -7.012 7.625 1 67.75 117 GLN A C 1
ATOM 945 O O . GLN A 1 117 ? -43.062 -7.062 7.324 1 67.75 117 GLN A O 1
ATOM 950 N N . GLN A 1 118 ? -41.438 -7.859 8.5 1 64.25 118 GLN A N 1
ATOM 951 C CA . GLN A 1 118 ? -42.375 -8.75 9.188 1 64.25 118 GLN A CA 1
ATOM 952 C C . GLN A 1 118 ? -43.125 -8.008 10.273 1 64.25 118 GLN A C 1
ATOM 954 O O . GLN A 1 118 ? -42.562 -7.246 11.047 1 64.25 118 GLN A O 1
ATOM 959 N N . PRO A 1 119 ? -44.469 -7.812 9.992 1 59.38 119 PRO A N 1
ATOM 960 C CA . PRO A 1 1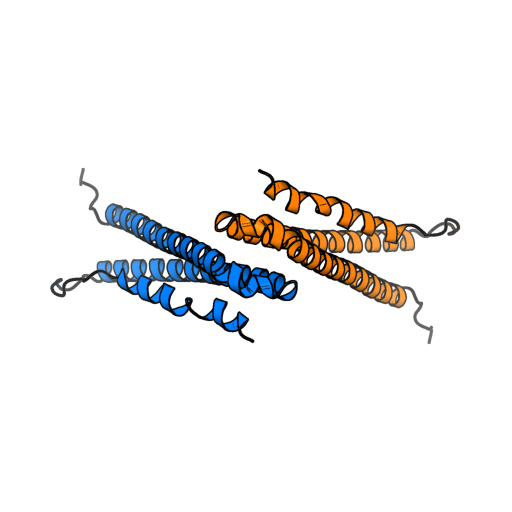19 ? -45.375 -7.168 10.953 1 59.38 119 PRO A CA 1
ATOM 961 C C . PRO A 1 119 ? -45.188 -7.703 12.375 1 59.38 119 PRO A C 1
ATOM 963 O O . PRO A 1 119 ? -44.844 -8.867 12.555 1 59.38 119 PRO A O 1
ATOM 966 N N . GLU A 1 120 ? -44.719 -6.875 13.344 1 57.84 120 GLU A N 1
ATOM 967 C CA . GLU A 1 120 ? -44.656 -7.262 14.75 1 57.84 120 GLU A CA 1
ATOM 968 C C . GLU A 1 120 ? -45.844 -8.141 15.125 1 57.84 120 GLU A C 1
ATOM 970 O O . GLU A 1 120 ? -46.969 -7.906 14.68 1 57.84 120 GLU A O 1
ATOM 975 N N . PRO A 1 121 ? -45.562 -9.391 15.484 1 57.16 121 PRO A N 1
ATOM 976 C CA . PRO A 1 121 ? -46.75 -10.141 15.938 1 57.16 121 PRO A CA 1
ATOM 977 C C . PRO A 1 121 ? -47.625 -9.336 16.875 1 57.16 121 PRO A C 1
ATOM 979 O O . PRO A 1 121 ? -47.125 -8.555 17.688 1 57.16 121 PRO A O 1
ATOM 982 N N . SER A 1 122 ? -48.719 -8.789 16.297 1 54.59 122 SER A N 1
ATOM 983 C CA . SER A 1 122 ? -49.719 -8.219 17.203 1 54.59 122 SER A CA 1
ATOM 984 C C . SER A 1 122 ? -49.875 -9.055 18.469 1 54.59 122 SER A C 1
ATOM 986 O O . SER A 1 122 ? -50.281 -10.211 18.406 1 54.59 122 SER A O 1
ATOM 988 N N . ILE A 1 123 ? -48.906 -8.734 19.312 1 48.16 123 ILE A N 1
ATOM 989 C CA . ILE A 1 123 ? -49.344 -9.281 20.578 1 48.16 123 ILE A CA 1
ATOM 990 C C . ILE A 1 123 ? -50.688 -8.672 20.969 1 48.16 123 ILE A C 1
ATOM 992 O O . ILE A 1 123 ? -50.875 -7.457 20.859 1 48.16 123 ILE A O 1
ATOM 996 N N . MET B 1 1 ? 8.406 -19.094 9.117 1 28.52 1 MET B N 1
ATOM 997 C CA . MET B 1 1 ? 8.93 -18.391 10.281 1 28.52 1 MET B CA 1
ATOM 998 C C . MET B 1 1 ? 10.016 -17.406 9.875 1 28.52 1 MET B C 1
ATOM 1000 O O . MET B 1 1 ? 10.375 -16.516 10.648 1 28.52 1 MET B O 1
ATOM 1004 N N . GLN B 1 2 ? 10.836 -17.797 8.789 1 31.48 2 GLN B N 1
ATOM 1005 C CA . GLN B 1 2 ? 12.055 -17.094 8.398 1 31.48 2 GLN B CA 1
ATOM 1006 C C . GLN B 1 2 ? 11.734 -15.805 7.645 1 31.48 2 GLN B C 1
ATOM 1008 O O . GLN B 1 2 ? 12.633 -15.016 7.355 1 31.48 2 GLN B O 1
ATOM 1013 N N . CYS B 1 3 ? 10.516 -15.641 7.09 1 39.75 3 CYS B N 1
ATOM 1014 C CA . CYS B 1 3 ? 10.203 -14.445 6.316 1 39.75 3 CYS B CA 1
ATOM 1015 C C . CYS B 1 3 ? 10.109 -13.219 7.219 1 39.75 3 CYS B C 1
ATOM 1017 O O . CYS B 1 3 ? 10.047 -12.086 6.734 1 39.75 3 CYS B O 1
ATOM 1019 N N . LYS B 1 4 ? 9.945 -13.508 8.523 1 40.72 4 LYS B N 1
ATOM 1020 C CA . LYS B 1 4 ? 9.859 -12.414 9.492 1 40.72 4 LYS B CA 1
ATOM 1021 C C . LYS B 1 4 ? 11.141 -11.578 9.492 1 40.72 4 LYS B C 1
ATOM 1023 O O . LYS B 1 4 ? 11.102 -10.391 9.812 1 40.72 4 LYS B O 1
ATOM 1028 N N . HIS B 1 5 ? 12.203 -12.289 9.305 1 41.28 5 HIS B N 1
ATOM 1029 C CA . HIS B 1 5 ? 13.508 -11.656 9.492 1 41.28 5 HIS B CA 1
ATOM 1030 C C . HIS B 1 5 ? 13.766 -10.602 8.414 1 41.28 5 HIS B C 1
ATOM 1032 O O . HIS B 1 5 ? 14.5 -9.641 8.648 1 41.28 5 HIS B O 1
ATOM 1038 N N . LEU B 1 6 ? 13.219 -10.773 7.273 1 42.19 6 LEU B N 1
ATOM 1039 C CA . LEU B 1 6 ? 13.633 -9.898 6.18 1 42.19 6 LEU B CA 1
ATOM 1040 C C . LEU B 1 6 ? 13.156 -8.469 6.422 1 42.19 6 LEU B C 1
ATOM 1042 O O . LEU B 1 6 ? 13.867 -7.512 6.105 1 42.19 6 LEU B O 1
ATOM 1046 N N . ILE B 1 7 ? 11.938 -8.344 7.008 1 46.22 7 ILE B N 1
ATOM 1047 C CA . ILE B 1 7 ? 11.367 -7.012 7.121 1 46.22 7 ILE B CA 1
ATOM 1048 C C . ILE B 1 7 ? 11.977 -6.285 8.32 1 46.22 7 ILE B C 1
ATOM 1050 O O . ILE B 1 7 ? 12.195 -5.074 8.273 1 46.22 7 ILE B O 1
ATOM 1054 N N . LEU B 1 8 ? 12.258 -7.035 9.367 1 42.62 8 LEU B N 1
ATOM 1055 C CA . LEU B 1 8 ? 12.586 -6.445 10.656 1 42.62 8 LEU B CA 1
ATOM 1056 C C . LEU B 1 8 ? 13.961 -5.793 10.625 1 42.62 8 LEU B C 1
ATOM 1058 O O . LEU B 1 8 ? 14.25 -4.891 11.414 1 42.62 8 LEU B O 1
ATOM 1062 N N . MET B 1 9 ? 14.805 -6.359 9.953 1 40.5 9 MET B N 1
ATOM 1063 C CA . MET B 1 9 ? 16.172 -5.93 10.273 1 40.5 9 MET B CA 1
ATOM 1064 C C . MET B 1 9 ? 16.328 -4.434 10.039 1 40.5 9 MET B C 1
ATOM 1066 O O . MET B 1 9 ? 17 -3.75 10.828 1 40.5 9 MET B O 1
ATOM 1070 N N . ASN B 1 10 ? 16.203 -3.906 8.883 1 44.09 10 ASN B N 1
ATOM 1071 C CA . ASN B 1 10 ? 16.938 -2.674 8.609 1 44.09 10 ASN B CA 1
ATOM 1072 C C . ASN B 1 10 ? 16.172 -1.447 9.102 1 44.09 10 ASN B C 1
ATOM 1074 O O . ASN B 1 10 ? 16.359 -0.347 8.57 1 44.09 10 ASN B O 1
ATOM 1078 N N . GLN B 1 11 ? 15.117 -1.643 9.766 1 40.97 11 GLN B N 1
ATOM 1079 C CA . GLN B 1 11 ? 14.344 -0.478 10.188 1 40.97 11 GLN B CA 1
ATOM 1080 C C . GLN B 1 11 ? 15.156 0.403 11.133 1 40.97 11 GLN B C 1
ATOM 1082 O O . GLN B 1 11 ? 15.039 1.63 11.094 1 40.97 11 GLN B O 1
ATOM 1087 N N . LYS B 1 12 ? 15.891 -0.225 12.055 1 45.72 12 LYS B N 1
ATOM 1088 C CA . LYS B 1 12 ? 16.484 0.544 13.141 1 45.72 12 LYS B CA 1
ATOM 1089 C C . LYS B 1 12 ? 17.469 1.583 12.602 1 45.72 12 LYS B C 1
ATOM 1091 O O . LYS B 1 12 ? 17.609 2.67 13.164 1 45.72 12 LYS B O 1
ATOM 1096 N N . SER B 1 13 ? 18.188 1.238 11.625 1 48.06 13 SER B N 1
ATOM 1097 C CA . SER B 1 13 ? 19.375 2.023 11.289 1 48.06 13 SER B CA 1
ATOM 1098 C C . SER B 1 13 ? 19 3.266 10.484 1 48.06 13 SER B C 1
ATOM 1100 O O . SER B 1 13 ? 19.844 4.125 10.234 1 48.06 13 SER B O 1
ATOM 1102 N N . PHE B 1 14 ? 17.828 3.197 9.945 1 47.09 14 PHE B N 1
ATOM 1103 C CA . PHE B 1 14 ? 17.609 4.344 9.07 1 47.09 14 PHE B CA 1
ATOM 1104 C C . PHE B 1 14 ? 17.766 5.648 9.844 1 47.09 14 PHE B C 1
ATOM 1106 O O . PHE B 1 14 ? 18.391 6.59 9.359 1 47.09 14 PHE B O 1
ATOM 1113 N N . PHE B 1 15 ? 17.094 5.77 11.039 1 48.88 15 PHE B N 1
ATOM 1114 C CA . PHE B 1 15 ? 16.922 7.082 11.648 1 48.88 15 PHE B CA 1
ATOM 1115 C C . PHE B 1 15 ? 18.141 7.469 12.477 1 48.88 15 PHE B C 1
ATOM 1117 O O . PHE B 1 15 ? 18.234 8.609 12.938 1 48.88 15 PHE B O 1
ATOM 1124 N N . GLN B 1 16 ? 18.891 6.516 12.938 1 47.34 16 GLN B N 1
ATOM 1125 C CA . GLN B 1 16 ? 20.094 6.961 13.648 1 47.34 16 GLN B CA 1
ATOM 1126 C C . GLN B 1 16 ? 20.969 7.84 12.766 1 47.34 16 GLN B C 1
ATOM 1128 O O . GLN B 1 16 ? 21.625 8.766 13.258 1 47.34 16 GLN B O 1
ATOM 1133 N N . THR B 1 17 ? 20.859 7.637 11.633 1 42.84 17 THR B N 1
ATOM 1134 C CA . THR B 1 17 ? 21.734 8.445 10.789 1 42.84 17 THR B CA 1
ATOM 1135 C C . THR B 1 17 ? 21.203 9.875 10.688 1 42.84 17 THR B C 1
ATOM 1137 O O . THR B 1 17 ? 21.984 10.812 10.477 1 42.84 17 THR B O 1
ATOM 1140 N N . ALA B 1 18 ? 19.938 10.055 10.859 1 44.25 18 ALA B N 1
ATOM 1141 C CA . ALA B 1 18 ? 19.469 11.438 10.852 1 44.25 18 ALA B CA 1
ATOM 1142 C C . ALA B 1 18 ? 20.047 12.227 12.023 1 44.25 18 ALA B C 1
ATOM 1144 O O . ALA B 1 18 ? 20.156 13.453 11.969 1 44.25 18 ALA B O 1
ATOM 1145 N N . HIS B 1 19 ? 20.391 11.516 13.07 1 43.75 19 HIS B N 1
ATOM 1146 C CA . HIS B 1 19 ? 21.016 12.234 14.164 1 43.75 19 HIS B CA 1
ATOM 1147 C C . HIS B 1 19 ? 22.359 12.82 13.742 1 43.75 19 HIS B C 1
ATOM 1149 O O . HIS B 1 19 ? 22.844 13.789 14.336 1 43.75 19 HIS B O 1
ATOM 1155 N N . ILE B 1 20 ? 23.172 12.125 12.961 1 46.12 20 ILE B N 1
ATOM 1156 C CA . ILE B 1 20 ? 24.547 12.523 12.68 1 46.12 20 ILE B CA 1
ATOM 1157 C C . ILE B 1 20 ? 24.547 13.828 11.891 1 46.12 20 ILE B C 1
ATOM 1159 O O . ILE B 1 20 ? 25.531 14.57 11.906 1 46.12 20 ILE B O 1
ATOM 1163 N N . LEU B 1 21 ? 23.562 14.023 11.188 1 43.5 21 LEU B N 1
ATOM 1164 C CA . LEU B 1 21 ? 23.672 15.289 10.469 1 43.5 21 LEU B CA 1
ATOM 1165 C C . LEU B 1 21 ? 23.688 16.469 11.438 1 43.5 21 LEU B C 1
ATOM 1167 O O . LEU B 1 21 ? 23.844 17.609 11.023 1 43.5 21 LEU B O 1
ATOM 1171 N N . GLU B 1 22 ? 23.391 16.203 12.695 1 38.75 22 GLU B N 1
ATOM 1172 C CA . GLU B 1 22 ? 23.406 17.297 13.672 1 38.75 22 GLU B CA 1
ATOM 1173 C C . GLU B 1 22 ? 24.828 17.609 14.125 1 38.75 22 GLU B C 1
ATOM 1175 O O . GLU B 1 22 ? 25.047 18.531 14.906 1 38.75 22 GLU B O 1
ATOM 1180 N N . GLY B 1 23 ? 25.766 16.656 14.156 1 37.09 23 GLY B N 1
ATOM 1181 C CA . GLY B 1 23 ? 26.797 16.734 15.18 1 37.09 23 GLY B CA 1
ATOM 1182 C C . GLY B 1 23 ? 27.703 17.953 15.031 1 37.09 23 GLY B C 1
ATOM 1183 O O . GLY B 1 23 ? 28.422 18.297 15.961 1 37.09 23 GLY B O 1
ATOM 1184 N N . ASP B 1 24 ? 28.328 18.25 13.891 1 37 24 ASP B N 1
ATOM 1185 C CA . ASP B 1 24 ? 29.609 18.906 14.094 1 37 24 ASP B CA 1
ATOM 1186 C C . ASP B 1 24 ? 29.422 20.344 14.562 1 37 24 ASP B C 1
ATOM 1188 O O . ASP B 1 24 ? 29.75 21.297 13.844 1 37 24 ASP B O 1
ATOM 1192 N N . ARG B 1 25 ? 28.375 20.719 15.117 1 37.34 25 ARG B N 1
ATOM 1193 C CA . ARG B 1 25 ? 28.328 22.141 15.453 1 37.34 25 ARG B CA 1
ATOM 1194 C C . ARG B 1 25 ? 29.359 22.484 16.516 1 37.34 25 ARG B C 1
ATOM 1196 O O . ARG B 1 25 ? 29.453 21.812 17.547 1 37.34 25 ARG B O 1
ATOM 1203 N N . GLU B 1 26 ? 30.531 23.2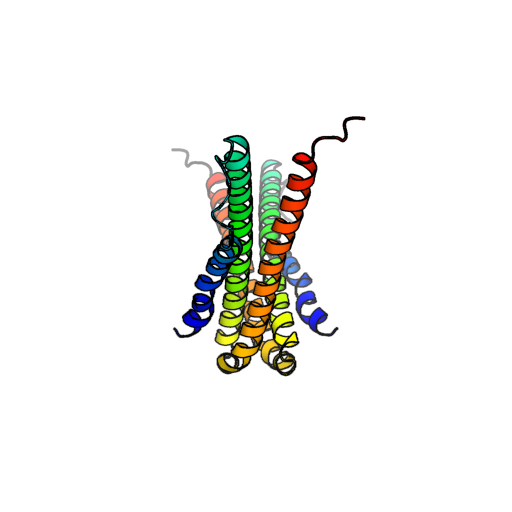19 16.172 1 40.16 26 GLU B N 1
ATOM 1204 C CA . GLU B 1 26 ? 31.578 23.859 16.953 1 40.16 26 GLU B CA 1
ATOM 1205 C C . GLU B 1 26 ? 31.016 24.594 18.172 1 40.16 26 GLU B C 1
ATOM 1207 O O . GLU B 1 26 ? 29.922 25.141 18.109 1 40.16 26 GLU B O 1
ATOM 1212 N N . GLU B 1 27 ? 31.484 24.406 19.406 1 40.75 27 GLU B N 1
ATOM 1213 C CA . GLU B 1 27 ? 31.375 24.859 20.781 1 40.75 27 GLU B CA 1
ATOM 1214 C C . GLU B 1 27 ? 31.344 26.375 20.859 1 40.75 27 GLU B C 1
ATOM 1216 O O . GLU B 1 27 ? 31.141 26.953 21.938 1 40.75 27 GLU B O 1
ATOM 1221 N N . GLY B 1 28 ? 32.156 27.078 20.047 1 37.53 28 GLY B N 1
ATOM 1222 C CA . GLY B 1 28 ? 32.656 28.344 20.578 1 37.53 28 GLY B CA 1
ATOM 1223 C C . GLY B 1 28 ? 31.578 29.406 20.672 1 37.53 28 GLY B C 1
ATOM 1224 O O . GLY B 1 28 ? 31.859 30.609 20.594 1 37.53 28 GLY B O 1
ATOM 1225 N N . LEU B 1 29 ? 30.234 29.094 20.328 1 43.19 29 LEU B N 1
ATOM 1226 C CA . LEU B 1 29 ? 29.5 30.312 20.047 1 43.19 29 LEU B CA 1
ATOM 1227 C C . LEU B 1 29 ? 29.219 31.094 21.328 1 43.19 29 LEU B C 1
ATOM 1229 O O . LEU B 1 29 ? 28.969 30.5 22.375 1 43.19 29 LEU B O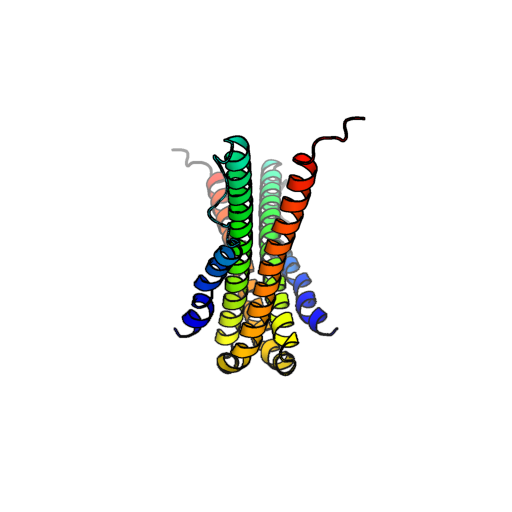 1
ATOM 1233 N N . PRO B 1 30 ? 29.562 32.344 21.359 1 47.91 30 PRO B N 1
ATOM 1234 C CA . PRO B 1 30 ? 29.312 33.312 22.438 1 47.91 30 PRO B CA 1
ATOM 1235 C C . PRO B 1 30 ? 27.938 33.156 23.062 1 47.91 30 PRO B C 1
ATOM 1237 O O . PRO B 1 30 ? 27.078 32.469 22.5 1 47.91 30 PRO B O 1
ATOM 1240 N N . PRO B 1 31 ? 27.531 33.938 24.125 1 46.56 31 PRO B N 1
ATOM 1241 C CA . PRO B 1 31 ? 26.25 33.906 24.828 1 46.56 31 PRO B CA 1
ATOM 1242 C C . PRO B 1 31 ? 25.062 33.812 23.875 1 46.56 31 PRO B C 1
ATOM 1244 O O . PRO B 1 31 ? 24.859 34.688 23.031 1 46.56 31 PRO B O 1
ATOM 1247 N N . ILE B 1 32 ? 24.781 32.656 23.266 1 49.31 32 ILE B N 1
ATOM 1248 C CA . ILE B 1 32 ? 23.75 32.344 22.266 1 49.31 32 ILE B CA 1
ATOM 1249 C C . ILE B 1 32 ? 22.453 33.062 22.641 1 49.31 32 ILE B C 1
ATOM 1251 O O . ILE B 1 32 ? 21.891 32.812 23.703 1 49.31 32 ILE B O 1
ATOM 1255 N N . ASP B 1 33 ? 22.234 34.344 22.188 1 53.62 33 ASP B N 1
ATOM 1256 C CA . ASP B 1 33 ? 21.016 35.125 22.297 1 53.62 33 ASP B CA 1
ATOM 1257 C C . ASP B 1 33 ? 19.781 34.25 22.141 1 53.62 33 ASP B C 1
ATOM 1259 O O . ASP B 1 33 ? 19.844 33.188 21.484 1 53.62 33 ASP B O 1
ATOM 1263 N N . LYS B 1 34 ? 18.75 34.281 23.047 1 59.97 34 LYS B N 1
ATOM 1264 C CA . LYS B 1 34 ? 1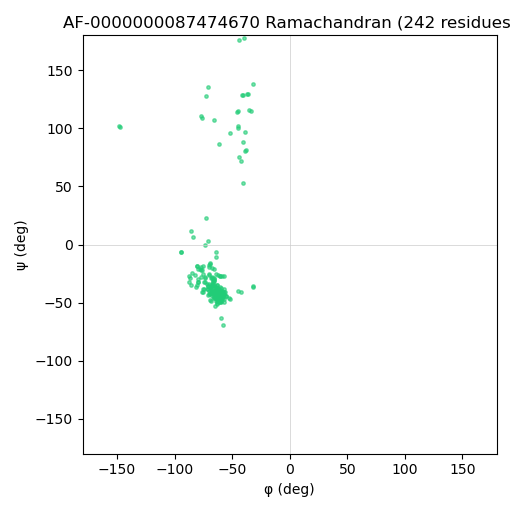7.453 33.594 23.156 1 59.97 34 LYS B CA 1
ATOM 1265 C C . LYS B 1 34 ? 16.875 33.312 21.781 1 59.97 34 LYS B C 1
ATOM 1267 O O . LYS B 1 34 ? 16.266 32.25 21.562 1 59.97 34 LYS B O 1
ATOM 1272 N N . THR B 1 35 ? 17.109 34.312 20.812 1 62.03 35 THR B N 1
ATOM 1273 C CA . THR B 1 35 ? 16.469 34.188 19.5 1 62.03 35 THR B CA 1
ATOM 1274 C C . THR B 1 35 ? 17.078 33.062 18.688 1 62.03 35 THR B C 1
ATOM 1276 O O . THR B 1 35 ? 16.375 32.344 18 1 62.03 35 THR B O 1
ATOM 1279 N N . GLN B 1 36 ? 18.422 32.938 18.812 1 64.62 36 GLN B N 1
ATOM 1280 C CA . GLN B 1 36 ? 19.094 31.875 18.078 1 64.62 36 GLN B CA 1
ATOM 1281 C C . GLN B 1 36 ? 18.719 30.5 18.609 1 64.62 36 GLN B C 1
ATOM 1283 O O . GLN B 1 36 ? 18.547 29.547 17.828 1 64.62 36 GLN B O 1
ATOM 1288 N N . ASP B 1 37 ? 18.547 30.516 19.969 1 71.44 37 ASP B N 1
ATOM 1289 C CA . ASP B 1 37 ? 18.172 29.266 20.609 1 71.44 37 ASP B CA 1
ATOM 1290 C C . ASP B 1 37 ? 16.766 28.828 20.172 1 71.44 37 ASP B C 1
ATOM 1292 O O . ASP B 1 37 ? 16.531 27.641 19.922 1 71.44 37 ASP B O 1
ATOM 1296 N N . ASP B 1 38 ? 15.961 29.953 19.938 1 78.56 38 ASP B N 1
ATOM 1297 C CA . ASP B 1 38 ? 14.594 29.656 19.516 1 78.56 38 ASP B CA 1
ATOM 1298 C C . ASP B 1 38 ? 14.562 29.109 18.094 1 78.56 38 ASP B C 1
ATOM 1300 O O . ASP B 1 38 ? 13.844 28.156 17.797 1 78.56 38 ASP B O 1
ATOM 1304 N N . PHE B 1 39 ? 15.547 29.719 17.266 1 81.25 39 PHE B N 1
ATOM 1305 C CA . PHE B 1 39 ? 15.586 29.297 15.859 1 81.25 39 PHE B CA 1
ATOM 1306 C C . PHE B 1 39 ? 16.094 27.859 15.742 1 81.25 39 PHE B C 1
ATOM 1308 O O . PHE B 1 39 ? 15.531 27.062 15 1 81.25 39 PHE B O 1
ATOM 1315 N N . GLN B 1 40 ? 17.141 27.531 16.516 1 84.25 40 GLN B N 1
ATOM 1316 C CA . GLN B 1 40 ? 17.719 26.188 16.469 1 84.25 40 GLN B CA 1
ATOM 1317 C C . GLN B 1 40 ? 16.734 25.141 16.969 1 84.25 40 GLN B C 1
ATOM 1319 O O . GLN B 1 40 ? 16.672 24.031 16.438 1 84.25 40 GLN B O 1
ATOM 1324 N N . GLU B 1 41 ? 15.984 25.578 17.984 1 87.06 41 GLU B N 1
ATOM 1325 C CA . GLU B 1 41 ? 14.977 24.672 18.5 1 87.06 41 GLU B CA 1
ATOM 1326 C C . GLU B 1 41 ? 13.867 24.422 17.484 1 87.06 41 GLU B C 1
ATOM 1328 O O . GLU B 1 41 ? 13.43 23.297 17.297 1 87.06 41 GLU B O 1
ATOM 1333 N N . ARG B 1 42 ? 13.391 25.531 16.812 1 87.5 42 ARG B N 1
ATOM 1334 C CA . ARG B 1 42 ? 12.367 25.406 15.789 1 87.5 42 ARG B CA 1
ATOM 1335 C C . ARG B 1 42 ? 12.867 24.594 14.602 1 87.5 42 ARG B C 1
ATOM 1337 O O . ARG B 1 42 ? 12.125 23.781 14.047 1 87.5 42 ARG B O 1
ATOM 1344 N N . ARG B 1 43 ? 14.094 24.828 14.219 1 91.56 43 ARG B N 1
ATOM 1345 C CA . ARG B 1 43 ? 14.727 24.062 13.156 1 91.56 43 ARG B CA 1
ATOM 1346 C C . ARG B 1 43 ? 14.797 22.594 13.508 1 91.56 43 ARG B C 1
ATOM 1348 O O . ARG B 1 43 ? 14.422 21.734 12.695 1 91.56 43 ARG B O 1
ATOM 1355 N N . ALA B 1 44 ? 15.203 22.234 14.719 1 91.94 44 ALA B N 1
ATOM 1356 C CA . ALA B 1 44 ? 15.32 20.859 15.172 1 91.94 44 ALA B CA 1
ATOM 1357 C C . ALA B 1 44 ? 13.961 20.172 15.195 1 91.94 44 ALA B C 1
ATOM 1359 O O . ALA B 1 44 ? 13.836 19 14.805 1 91.94 44 ALA B O 1
ATOM 1360 N N . LEU B 1 45 ? 13.008 21 15.586 1 93.19 45 LEU B N 1
ATOM 1361 C CA . LEU B 1 45 ? 11.656 20.438 15.648 1 93.19 45 LEU B CA 1
ATOM 1362 C C . LEU B 1 45 ? 11.125 20.141 14.258 1 93.19 45 LEU B C 1
ATOM 1364 O O . LEU B 1 45 ? 10.5 19.109 14.031 1 93.19 45 LEU B O 1
ATOM 1368 N N . ALA B 1 46 ? 11.359 21.016 13.32 1 93.88 46 ALA B N 1
ATOM 1369 C CA . ALA B 1 46 ? 10.891 20.828 11.945 1 93.88 46 ALA B CA 1
ATOM 1370 C C . ALA B 1 46 ? 11.562 19.625 11.289 1 93.88 46 ALA B C 1
ATOM 1372 O O . ALA B 1 46 ? 10.906 18.812 10.641 1 93.88 46 ALA B O 1
ATOM 1373 N N . ILE B 1 47 ? 12.836 19.516 11.484 1 95.81 47 ILE B N 1
ATOM 1374 C CA . ILE B 1 47 ? 13.594 18.391 10.93 1 95.81 47 ILE B CA 1
ATOM 1375 C C . ILE B 1 47 ? 13.109 17.094 11.555 1 95.81 47 ILE B C 1
ATOM 1377 O O . ILE B 1 47 ? 12.906 16.094 10.852 1 95.81 47 ILE B O 1
ATOM 1381 N N . GLY B 1 48 ? 12.898 17.125 12.906 1 96.56 48 GLY B N 1
ATOM 1382 C CA . GLY B 1 48 ? 12.406 15.938 13.578 1 96.56 48 GLY B CA 1
ATOM 1383 C C . GLY B 1 48 ? 11.055 15.477 13.062 1 96.56 48 GLY B C 1
ATOM 1384 O O . GLY B 1 48 ? 10.836 14.281 12.867 1 96.56 48 GLY B O 1
ATOM 1385 N N . ALA B 1 49 ? 10.148 16.438 12.828 1 95.31 49 ALA B N 1
ATOM 1386 C CA . ALA B 1 49 ? 8.82 16.109 12.312 1 95.31 49 ALA B CA 1
ATOM 1387 C C . ALA B 1 49 ? 8.906 15.508 10.906 1 95.31 49 ALA B C 1
ATOM 1389 O O . ALA B 1 49 ? 8.25 14.508 10.609 1 95.31 49 ALA B O 1
ATOM 1390 N N . LYS B 1 50 ? 9.742 16.078 10.078 1 96.62 50 LYS B N 1
ATOM 1391 C CA . LYS B 1 50 ? 9.906 15.578 8.711 1 96.62 50 LYS B CA 1
ATOM 1392 C C . LYS B 1 50 ? 10.562 14.203 8.703 1 96.62 50 LYS B C 1
ATOM 1394 O O . LYS B 1 50 ? 10.164 13.328 7.93 1 96.62 50 LYS B O 1
ATOM 1399 N N . ALA B 1 51 ? 11.539 14.031 9.547 1 96.88 51 ALA B N 1
ATOM 1400 C CA . ALA B 1 51 ? 12.195 12.734 9.656 1 96.88 51 ALA B CA 1
ATOM 1401 C C . ALA B 1 51 ? 11.188 11.648 10.031 1 96.88 51 ALA B C 1
ATOM 1403 O O . ALA B 1 51 ? 11.203 10.555 9.461 1 96.88 51 ALA B O 1
ATOM 1404 N N . ARG B 1 52 ? 10.367 12 10.938 1 96.19 52 ARG B N 1
ATOM 1405 C CA . ARG B 1 52 ? 9.359 11.023 11.359 1 96.19 52 ARG B CA 1
ATOM 1406 C C . ARG B 1 52 ? 8.414 10.688 10.211 1 96.19 52 ARG B C 1
ATOM 1408 O O . ARG B 1 52 ? 8.031 9.531 10.031 1 96.19 52 ARG B O 1
ATOM 1415 N N . GLU B 1 53 ? 8.023 11.688 9.5 1 96 53 GLU B N 1
ATOM 1416 C CA . GLU B 1 53 ? 7.156 11.477 8.344 1 96 53 GLU B CA 1
ATOM 1417 C C . GLU B 1 53 ? 7.812 10.547 7.324 1 96 53 GLU B C 1
ATOM 1419 O O . GLU B 1 53 ? 7.191 9.594 6.852 1 96 53 GLU B O 1
ATOM 1424 N N . ILE B 1 54 ? 9 10.742 7.02 1 97.31 54 ILE B N 1
ATOM 1425 C CA . ILE B 1 54 ? 9.75 9.977 6.027 1 97.31 54 ILE B CA 1
ATOM 1426 C C . ILE B 1 54 ? 9.961 8.547 6.527 1 97.31 54 ILE B C 1
ATOM 1428 O O . ILE B 1 54 ? 9.836 7.59 5.762 1 97.31 54 ILE B O 1
ATOM 1432 N N . GLU B 1 55 ? 10.266 8.484 7.801 1 96.06 55 GLU B N 1
ATOM 1433 C CA . GLU B 1 55 ? 10.422 7.16 8.398 1 96.06 55 GLU B CA 1
ATOM 1434 C C . GLU B 1 55 ? 9.133 6.348 8.289 1 96.06 55 GLU B C 1
ATOM 1436 O O . GLU B 1 55 ? 9.172 5.148 8 1 96.06 55 GLU B O 1
ATOM 1441 N N . LYS B 1 56 ? 8.078 7.012 8.531 1 94.88 56 LYS B N 1
ATOM 1442 C CA . LYS B 1 56 ? 6.785 6.344 8.398 1 94.88 56 LYS B CA 1
ATOM 1443 C C . LYS B 1 56 ? 6.57 5.836 6.973 1 94.88 56 LYS B C 1
ATOM 1445 O O . LYS B 1 56 ? 6.121 4.703 6.773 1 94.88 56 LYS B O 1
ATOM 1450 N N . VAL B 1 57 ? 6.879 6.574 5.992 1 95.5 57 VAL B N 1
ATOM 1451 C CA . VAL B 1 57 ? 6.711 6.199 4.59 1 95.5 57 VAL B CA 1
ATOM 1452 C C . VAL B 1 57 ? 7.625 5.023 4.258 1 95.5 57 VAL B C 1
ATOM 1454 O O . VAL B 1 57 ? 7.191 4.051 3.639 1 95.5 57 VAL B O 1
ATOM 1457 N N . TYR B 1 58 ? 8.805 5.113 4.688 1 96.75 58 TYR B N 1
ATOM 1458 C CA . TYR B 1 58 ? 9.758 4.039 4.426 1 96.75 58 TYR B CA 1
ATOM 1459 C C . TYR B 1 58 ? 9.289 2.729 5.047 1 96.75 58 TYR B C 1
ATOM 1461 O O . TYR B 1 58 ? 9.359 1.673 4.414 1 96.75 58 TYR B O 1
ATOM 1469 N N . ARG B 1 59 ? 8.891 2.816 6.289 1 96.19 59 ARG B N 1
ATOM 1470 C CA . ARG B 1 59 ? 8.383 1.629 6.969 1 96.19 59 ARG B CA 1
ATOM 1471 C C . ARG B 1 59 ? 7.211 1.024 6.211 1 96.19 59 ARG B C 1
ATOM 1473 O O . ARG B 1 59 ? 7.117 -0.197 6.066 1 96.19 59 ARG B O 1
ATOM 1480 N N . GLN B 1 60 ? 6.336 1.851 5.762 1 94.44 60 GLN B N 1
ATOM 1481 C CA . GLN B 1 60 ? 5.184 1.388 4.992 1 94.44 60 GLN B CA 1
ATOM 1482 C C . GLN B 1 60 ? 5.621 0.705 3.701 1 94.44 60 GLN B C 1
ATOM 1484 O O . GLN B 1 60 ? 5.066 -0.328 3.32 1 94.44 60 GLN B O 1
ATOM 1489 N N . ASP B 1 61 ? 6.633 1.232 3.057 1 95.5 61 ASP B N 1
ATOM 1490 C CA . ASP B 1 61 ? 7.148 0.607 1.843 1 95.5 61 ASP B CA 1
ATOM 1491 C C . ASP B 1 61 ? 7.762 -0.758 2.146 1 95.5 61 ASP B C 1
ATOM 1493 O O . ASP B 1 61 ? 7.504 -1.732 1.437 1 95.5 61 ASP B O 1
ATOM 1497 N N . CYS B 1 62 ? 8.578 -0.746 3.221 1 96.31 62 CYS B N 1
ATOM 1498 C CA . CYS B 1 62 ? 9.195 -2.008 3.611 1 96.31 62 CYS B CA 1
ATOM 1499 C C . CYS B 1 62 ? 8.141 -3.066 3.9 1 96.31 62 CYS B C 1
ATOM 1501 O O . CYS B 1 62 ? 8.281 -4.219 3.482 1 96.31 62 CYS B O 1
ATOM 1503 N N . GLU B 1 63 ? 7.09 -2.658 4.59 1 94.94 63 GLU B N 1
ATOM 1504 C CA . GLU B 1 63 ? 6 -3.576 4.906 1 94.94 63 GLU B CA 1
ATOM 1505 C C . GLU B 1 63 ? 5.312 -4.074 3.641 1 94.94 63 GLU B C 1
ATOM 1507 O O . GLU B 1 63 ? 5.02 -5.266 3.512 1 94.94 63 GLU B O 1
ATOM 1512 N N . THR B 1 64 ? 5.07 -3.191 2.721 1 96.88 64 THR B N 1
ATOM 1513 C CA . THR B 1 64 ? 4.395 -3.533 1.474 1 96.88 64 THR B CA 1
ATOM 1514 C C . THR B 1 64 ? 5.219 -4.531 0.668 1 96.88 64 THR B C 1
ATOM 1516 O O . THR B 1 64 ? 4.707 -5.57 0.248 1 96.88 64 THR B O 1
ATOM 1519 N N . PHE B 1 65 ? 6.445 -4.238 0.526 1 98.06 65 PHE B N 1
ATOM 1520 C CA . PHE B 1 65 ? 7.312 -5.168 -0.184 1 98.06 65 PHE B CA 1
ATOM 1521 C C . PHE B 1 65 ? 7.344 -6.52 0.518 1 98.06 65 PHE B C 1
ATOM 1523 O O . PHE B 1 65 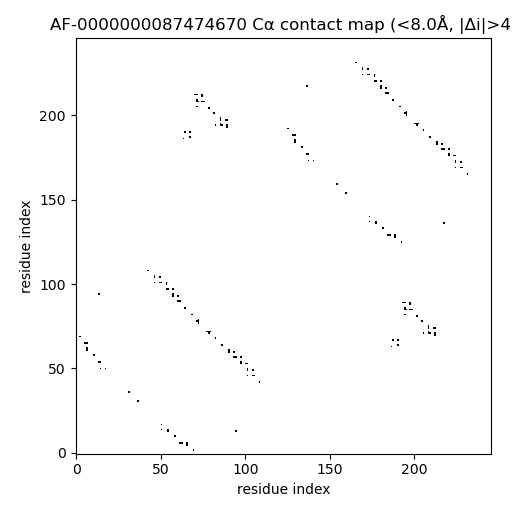? 7.203 -7.562 -0.125 1 98.06 65 PHE B O 1
ATOM 1530 N N . GLY B 1 66 ? 7.57 -6.492 1.827 1 97.75 66 GLY B N 1
ATOM 1531 C CA . GLY B 1 66 ? 7.602 -7.73 2.588 1 97.75 66 GLY B CA 1
ATOM 1532 C C . GLY B 1 66 ? 6.336 -8.555 2.439 1 97.75 66 GLY B C 1
ATOM 1533 O O . GLY B 1 66 ? 6.402 -9.766 2.236 1 97.75 66 GLY B O 1
ATOM 1534 N N . MET B 1 67 ? 5.18 -7.867 2.525 1 96.12 67 MET B N 1
ATOM 1535 C CA . MET B 1 67 ? 3.891 -8.539 2.408 1 96.12 67 MET B CA 1
ATOM 1536 C C . MET B 1 67 ? 3.75 -9.211 1.046 1 96.12 67 MET B C 1
ATOM 1538 O O . MET B 1 67 ? 3.414 -10.398 0.962 1 96.12 67 MET B O 1
ATOM 1542 N N . VAL B 1 68 ? 4.027 -8.516 0.008 1 98.31 68 VAL B N 1
ATOM 1543 C CA . VAL B 1 68 ? 3.859 -9.047 -1.34 1 98.31 68 VAL B CA 1
ATOM 1544 C C . VAL B 1 68 ? 4.84 -10.195 -1.572 1 98.31 68 VAL B C 1
ATOM 1546 O O . VAL B 1 68 ? 4.457 -11.258 -2.066 1 98.31 68 VAL B O 1
ATOM 1549 N N . VAL B 1 69 ? 6.047 -10.039 -1.143 1 98.75 69 VAL B N 1
ATOM 1550 C CA . VAL B 1 69 ? 7.066 -11.062 -1.338 1 98.75 69 VAL B CA 1
ATOM 1551 C C . VAL B 1 69 ? 6.691 -12.32 -0.556 1 98.75 69 VAL B C 1
ATOM 1553 O O . VAL B 1 69 ? 6.809 -13.438 -1.067 1 98.75 69 VAL B O 1
ATOM 1556 N N . LYS B 1 70 ? 6.203 -12.125 0.646 1 98.44 70 LYS B N 1
ATOM 1557 C CA . LYS B 1 70 ? 5.762 -13.258 1.46 1 98.44 70 LYS B CA 1
ATOM 1558 C C . LYS B 1 70 ? 4.648 -14.031 0.766 1 98.44 70 LYS B C 1
ATOM 1560 O O . LYS B 1 70 ? 4.656 -15.266 0.755 1 98.44 70 LYS B O 1
ATOM 1565 N N . MET B 1 71 ? 3.75 -13.289 0.232 1 98.25 71 MET B N 1
ATOM 1566 C CA . MET B 1 71 ? 2.611 -13.914 -0.432 1 98.25 71 MET B CA 1
ATOM 1567 C C . MET B 1 71 ? 3.053 -14.641 -1.699 1 98.25 71 MET B C 1
ATOM 1569 O O . MET B 1 71 ? 2.547 -15.719 -2.01 1 98.25 71 MET B O 1
ATOM 1573 N N . LEU B 1 72 ? 3.969 -14.086 -2.438 1 98.69 72 LEU B N 1
ATOM 1574 C CA . LEU B 1 72 ? 4.5 -14.75 -3.625 1 98.69 72 LEU B CA 1
ATOM 1575 C C . LEU B 1 72 ? 5.23 -16.031 -3.252 1 98.69 72 LEU B C 1
ATOM 1577 O O . LEU B 1 72 ? 5.016 -17.078 -3.875 1 98.69 72 LEU B O 1
ATOM 1581 N N . VAL B 1 73 ? 6.016 -16 -2.225 1 98.75 73 VAL B N 1
ATOM 1582 C CA . VAL B 1 73 ? 6.805 -17.141 -1.771 1 98.75 73 VAL B CA 1
ATOM 1583 C C . VAL B 1 73 ? 5.879 -18.234 -1.239 1 98.75 73 VAL B C 1
ATOM 1585 O O . VAL B 1 73 ? 6.164 -19.422 -1.396 1 98.75 73 VAL B O 1
ATOM 1588 N N . ALA B 1 74 ? 4.785 -17.812 -0.624 1 98.5 74 ALA B N 1
ATOM 1589 C CA . ALA B 1 74 ? 3.805 -18.781 -0.133 1 98.5 74 ALA B CA 1
ATOM 1590 C C . ALA B 1 74 ? 3.24 -19.625 -1.276 1 98.5 74 ALA B C 1
ATOM 1592 O O . ALA B 1 74 ? 2.828 -20.766 -1.071 1 98.5 74 ALA B O 1
ATOM 1593 N N . LYS B 1 75 ? 3.24 -19.047 -2.469 1 98.44 75 LYS B N 1
ATOM 1594 C CA . LYS B 1 75 ? 2.738 -19.766 -3.633 1 98.44 75 LYS B CA 1
ATOM 1595 C C . LYS B 1 75 ? 3.838 -20.609 -4.273 1 98.44 75 LYS B C 1
ATOM 1597 O O . LYS B 1 75 ? 3.561 -21.641 -4.895 1 98.44 75 LYS B O 1
ATOM 1602 N N . ASP B 1 76 ? 5.051 -20.203 -4.16 1 98.38 76 ASP B N 1
ATOM 1603 C CA . ASP B 1 76 ? 6.215 -20.891 -4.699 1 98.38 76 ASP B CA 1
ATOM 1604 C C . ASP B 1 76 ? 7.438 -20.688 -3.811 1 98.38 76 ASP B C 1
ATOM 1606 O O . ASP B 1 76 ? 8.141 -19.688 -3.928 1 98.38 76 ASP B O 1
ATOM 1610 N N . ALA B 1 77 ? 7.77 -21.594 -3.043 1 97.25 77 ALA B N 1
ATOM 1611 C CA . ALA B 1 77 ? 8.812 -21.516 -2.018 1 97.25 77 ALA B CA 1
ATOM 1612 C C . ALA B 1 77 ? 10.188 -21.344 -2.648 1 97.25 77 ALA B C 1
ATOM 1614 O O . ALA B 1 77 ? 11.117 -20.859 -2.006 1 97.25 77 ALA B O 1
ATOM 1615 N N . SER B 1 78 ? 10.32 -21.719 -3.92 1 96.69 78 SER B N 1
ATOM 1616 C CA . SER B 1 78 ? 11.617 -21.609 -4.582 1 96.69 78 SER B CA 1
ATOM 1617 C C . SER B 1 78 ? 12 -20.156 -4.809 1 96.69 78 SER B C 1
ATOM 1619 O O . SER B 1 78 ? 13.172 -19.844 -5.051 1 96.69 78 SER B O 1
ATOM 1621 N N . LEU B 1 79 ? 11.07 -19.312 -4.711 1 98.19 79 LEU B N 1
ATOM 1622 C CA . LEU B 1 79 ? 11.273 -17.875 -4.934 1 98.19 79 LEU B CA 1
ATOM 1623 C C . LEU B 1 79 ? 11.977 -17.234 -3.742 1 98.19 79 LEU B C 1
ATOM 1625 O O . LEU B 1 79 ? 12.5 -16.125 -3.85 1 98.19 79 LEU B O 1
ATOM 1629 N N . GLU B 1 80 ? 11.898 -17.859 -2.578 1 97.44 80 GLU B N 1
ATOM 1630 C CA . GLU B 1 80 ? 12.422 -17.266 -1.357 1 97.44 80 GLU B CA 1
ATOM 1631 C C . GLU B 1 80 ? 13.867 -16.812 -1.54 1 97.44 80 GLU B C 1
ATOM 1633 O O . GLU B 1 80 ? 14.211 -15.664 -1.234 1 97.44 80 GLU B O 1
ATOM 1638 N N . LYS B 1 81 ? 14.672 -17.641 -2.092 1 96.94 81 LYS B N 1
ATOM 1639 C CA . LYS B 1 81 ? 16.078 -17.297 -2.299 1 96.94 81 LYS B CA 1
ATOM 1640 C C . LYS B 1 81 ? 16.234 -16.312 -3.449 1 96.94 81 LYS B C 1
ATOM 1642 O O . LYS B 1 81 ? 17.031 -15.375 -3.359 1 96.94 81 LYS B O 1
ATOM 1647 N N . GLN B 1 82 ? 15.484 -16.438 -4.5 1 97.69 82 GLN B N 1
ATOM 1648 C CA . GLN B 1 82 ? 15.633 -15.641 -5.715 1 97.69 82 GLN B CA 1
ATOM 1649 C C . GLN B 1 82 ? 15.219 -14.188 -5.48 1 97.69 82 GLN B C 1
ATOM 1651 O O . GLN B 1 82 ? 15.742 -13.273 -6.121 1 97.69 82 GLN B O 1
ATOM 1656 N N . LEU B 1 83 ? 14.383 -14.031 -4.543 1 98.56 83 LEU B N 1
ATOM 1657 C CA . LEU B 1 83 ? 13.812 -12.695 -4.371 1 98.56 83 LEU B CA 1
ATOM 1658 C C . LEU B 1 83 ? 14.602 -11.898 -3.344 1 98.56 83 LEU B C 1
ATOM 1660 O O . LEU B 1 83 ? 14.398 -10.688 -3.203 1 98.56 83 LEU B O 1
ATOM 1664 N N . GLN B 1 84 ? 15.555 -12.445 -2.645 1 97.5 84 GLN B N 1
ATOM 1665 C CA . GLN B 1 84 ? 16.281 -11.781 -1.568 1 97.5 84 GLN B CA 1
ATOM 1666 C C . GLN B 1 84 ? 17.062 -10.578 -2.09 1 97.5 84 GLN B C 1
ATOM 1668 O O . GLN B 1 84 ? 16.938 -9.469 -1.561 1 97.5 84 GLN B O 1
ATOM 1673 N N . THR B 1 85 ? 17.859 -10.781 -3.166 1 98.25 85 THR B N 1
ATOM 1674 C CA . THR B 1 85 ? 18.703 -9.711 -3.67 1 98.25 85 THR B CA 1
ATOM 1675 C C . THR B 1 85 ? 17.859 -8.602 -4.289 1 98.25 85 THR B C 1
ATOM 1677 O O . THR B 1 85 ? 18.016 -7.426 -3.943 1 98.25 85 THR B O 1
ATOM 1680 N N . PRO B 1 86 ? 16.844 -8.977 -5.211 1 98.62 86 PRO B N 1
ATOM 1681 C CA . PRO B 1 86 ? 15.992 -7.918 -5.75 1 98.62 86 PRO B CA 1
ATOM 1682 C C . PRO B 1 86 ? 15.281 -7.121 -4.66 1 98.62 86 PRO B C 1
ATOM 1684 O O . PRO B 1 86 ? 15.172 -5.895 -4.754 1 98.62 86 PRO B O 1
ATOM 1687 N N . LEU B 1 87 ? 14.812 -7.789 -3.66 1 98.5 87 LEU B N 1
ATOM 1688 C CA . LEU B 1 87 ? 14.133 -7.117 -2.559 1 98.5 87 LEU B CA 1
ATOM 1689 C C . LEU B 1 87 ? 15.07 -6.16 -1.837 1 98.5 87 LEU B C 1
ATOM 1691 O O . LEU B 1 87 ? 14.727 -4.996 -1.612 1 98.5 87 LEU B O 1
ATOM 1695 N N . ARG B 1 88 ? 16.25 -6.582 -1.479 1 97.94 88 ARG B N 1
ATOM 1696 C CA . ARG B 1 88 ? 17.234 -5.758 -0.777 1 97.94 88 ARG B CA 1
ATOM 1697 C C . ARG B 1 88 ? 17.609 -4.527 -1.6 1 97.94 88 ARG B C 1
ATOM 1699 O O . ARG B 1 88 ? 17.703 -3.424 -1.063 1 97.94 88 ARG B O 1
ATOM 1706 N N . GLU B 1 89 ? 17.797 -4.75 -2.873 1 98.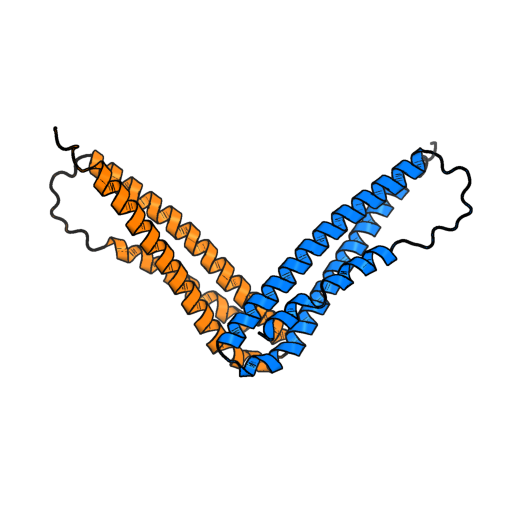31 89 GLU B N 1
ATOM 1707 C CA . GLU B 1 89 ? 18.156 -3.641 -3.75 1 98.31 89 GLU B CA 1
ATOM 1708 C C . GLU B 1 89 ? 17.047 -2.602 -3.822 1 98.31 89 GLU B C 1
ATOM 1710 O O . GLU B 1 89 ? 17.297 -1.399 -3.748 1 98.31 89 GLU B O 1
ATOM 1715 N N . ASN B 1 90 ? 15.844 -3.041 -3.988 1 97.88 90 ASN B N 1
ATOM 1716 C CA . ASN B 1 90 ? 14.719 -2.113 -4.031 1 97.88 90 ASN B CA 1
ATOM 1717 C C . ASN B 1 90 ? 14.586 -1.339 -2.721 1 97.88 90 ASN B C 1
ATOM 1719 O O . ASN B 1 90 ? 14.453 -0.113 -2.73 1 97.88 90 ASN B O 1
ATOM 1723 N N . LEU B 1 91 ? 14.68 -2.059 -1.614 1 98.12 91 LEU B N 1
ATOM 1724 C CA . LEU B 1 91 ? 14.531 -1.396 -0.322 1 98.12 91 LEU B CA 1
ATOM 1725 C C . LEU B 1 91 ? 15.688 -0.431 -0.074 1 98.12 91 LEU B C 1
ATOM 1727 O O . LEU B 1 91 ? 15.508 0.614 0.555 1 98.12 91 LEU B O 1
ATOM 1731 N N . GLY B 1 92 ? 16.828 -0.773 -0.597 1 98.19 92 GLY B N 1
ATOM 1732 C CA . GLY B 1 92 ? 17.953 0.149 -0.546 1 98.19 92 GLY B CA 1
ATOM 1733 C C . GLY B 1 92 ? 17.703 1.431 -1.318 1 98.19 92 GLY B C 1
ATOM 1734 O O . GLY B 1 92 ? 18.016 2.521 -0.834 1 98.19 92 GLY B O 1
ATOM 1735 N N . GLU B 1 93 ? 17.188 1.304 -2.475 1 98.12 93 GLU B N 1
ATOM 1736 C CA . GLU B 1 93 ? 16.906 2.475 -3.299 1 98.12 93 GLU B CA 1
ATOM 1737 C C . GLU B 1 93 ? 15.812 3.334 -2.668 1 98.12 93 GLU B C 1
ATOM 1739 O O . GLU B 1 93 ? 15.883 4.566 -2.709 1 98.12 93 GLU B O 1
ATOM 1744 N N . ILE B 1 94 ? 14.82 2.676 -2.129 1 97.19 94 ILE B N 1
ATOM 1745 C CA . ILE B 1 94 ? 13.758 3.402 -1.445 1 97.19 94 ILE B CA 1
ATOM 1746 C C . ILE B 1 94 ? 14.328 4.152 -0.245 1 97.19 94 ILE B C 1
ATOM 1748 O O . ILE B 1 94 ? 13.977 5.309 -0.003 1 97.19 94 ILE B O 1
ATOM 1752 N N . ARG B 1 95 ? 15.25 3.523 0.454 1 97.25 95 ARG B N 1
ATOM 1753 C CA . ARG B 1 95 ? 15.906 4.176 1.58 1 97.25 95 ARG B CA 1
ATOM 1754 C C . ARG B 1 95 ? 16.672 5.418 1.124 1 97.25 95 ARG B C 1
ATOM 1756 O O . ARG B 1 95 ? 16.562 6.48 1.746 1 97.25 95 ARG B O 1
ATOM 1763 N N . GLU B 1 96 ? 17.359 5.289 0.087 1 98 96 GLU B N 1
ATOM 1764 C CA . GLU B 1 96 ? 18.141 6.41 -0.432 1 98 96 GLU B CA 1
ATOM 1765 C C . GLU B 1 96 ? 17.234 7.574 -0.834 1 98 96 GLU B C 1
ATOM 1767 O O . GLU B 1 96 ? 17.562 8.734 -0.578 1 98 96 GLU B O 1
ATOM 1772 N N . ARG B 1 97 ? 16.219 7.227 -1.486 1 97.69 97 ARG B N 1
ATOM 1773 C CA . ARG B 1 97 ? 15.266 8.258 -1.866 1 97.69 97 ARG B CA 1
ATOM 1774 C C . ARG B 1 97 ? 14.711 8.969 -0.637 1 97.69 97 ARG B C 1
ATOM 1776 O O . ARG B 1 97 ? 14.531 10.188 -0.644 1 97.69 97 ARG B O 1
ATOM 1783 N N . CYS B 1 98 ? 14.445 8.203 0.395 1 94 98 CYS B N 1
ATOM 1784 C CA . CYS B 1 98 ? 13.938 8.773 1.641 1 94 98 CYS B CA 1
ATOM 1785 C C . CYS B 1 98 ? 14.969 9.703 2.268 1 94 98 CYS B C 1
ATOM 1787 O O . CYS B 1 98 ? 14.625 10.789 2.734 1 94 98 CYS B O 1
ATOM 1789 N N . LEU B 1 99 ? 16.203 9.289 2.283 1 97 99 LEU B N 1
ATOM 1790 C CA . LEU B 1 99 ? 17.281 10.109 2.836 1 97 99 LEU B CA 1
ATOM 1791 C C . LEU B 1 99 ? 17.469 11.383 2.016 1 97 99 LEU B C 1
ATOM 1793 O O . LEU B 1 99 ? 17.688 12.461 2.574 1 97 99 LEU B O 1
ATOM 1797 N N . ASP B 1 100 ? 17.359 11.227 0.722 1 97.31 100 ASP B N 1
ATOM 1798 C CA . ASP B 1 100 ? 17.469 12.383 -0.161 1 97.31 100 ASP B CA 1
ATOM 1799 C C . ASP B 1 100 ? 16.344 13.383 0.097 1 97.31 100 ASP B C 1
ATOM 1801 O O . ASP B 1 100 ? 16.562 14.594 0.071 1 97.31 100 ASP B O 1
ATOM 1805 N N . ASP B 1 101 ? 15.219 12.875 0.313 1 96.31 101 ASP B N 1
ATOM 1806 C CA . ASP B 1 101 ? 14.078 13.734 0.636 1 96.31 101 ASP B CA 1
ATOM 1807 C C . ASP B 1 101 ? 14.344 14.539 1.904 1 96.31 101 ASP B C 1
ATOM 1809 O O . ASP B 1 101 ? 14.016 15.727 1.968 1 96.31 101 ASP B O 1
ATOM 1813 N N . LEU B 1 102 ? 14.898 13.922 2.951 1 96.81 102 LEU B N 1
ATOM 1814 C CA . LEU B 1 102 ? 15.219 14.609 4.199 1 96.81 102 LEU B CA 1
ATOM 1815 C C . LEU B 1 102 ? 16.281 15.68 3.973 1 96.81 102 LEU B C 1
ATOM 1817 O O . LEU B 1 102 ? 16.141 16.797 4.469 1 96.81 102 LEU B O 1
ATOM 1821 N N . LYS B 1 103 ? 17.281 15.336 3.191 1 97.5 103 LYS B N 1
ATOM 1822 C CA . LYS B 1 103 ? 18.344 16.281 2.883 1 97.5 103 LYS B CA 1
ATOM 1823 C C . LYS B 1 103 ? 17.812 17.5 2.145 1 97.5 103 LYS B C 1
ATOM 1825 O O . LYS B 1 103 ? 18.188 18.625 2.453 1 97.5 103 LYS B O 1
ATOM 1830 N N . HIS B 1 104 ? 16.906 17.203 1.154 1 96.62 104 HIS B N 1
ATOM 1831 C CA . HIS B 1 104 ? 16.328 18.297 0.4 1 96.62 104 HIS B CA 1
ATOM 1832 C C . HIS B 1 104 ? 15.477 19.203 1.302 1 96.62 104 HIS B C 1
ATOM 1834 O O . HIS B 1 104 ? 15.516 20.422 1.18 1 96.62 104 HIS B O 1
ATOM 1840 N N . PHE B 1 105 ? 14.758 18.578 2.189 1 96.38 105 PHE B N 1
ATOM 1841 C CA . PHE B 1 105 ? 13.953 19.328 3.137 1 96.38 105 PHE B CA 1
ATOM 1842 C C . PHE B 1 105 ? 14.82 20.234 3.988 1 96.38 105 PHE B C 1
ATOM 1844 O O . PHE B 1 105 ? 14.508 21.422 4.164 1 96.38 105 PHE B O 1
ATOM 1851 N N . ILE B 1 106 ? 15.906 19.703 4.547 1 95.62 106 ILE B N 1
ATOM 1852 C CA . ILE B 1 106 ? 16.797 20.484 5.406 1 95.62 106 ILE B CA 1
ATOM 1853 C C . ILE B 1 106 ? 17.406 21.641 4.617 1 95.62 106 ILE B C 1
ATOM 1855 O O . ILE B 1 106 ? 17.484 22.766 5.113 1 95.62 106 ILE B O 1
ATOM 1859 N N . SER B 1 107 ? 17.828 21.391 3.359 1 95.44 107 SER B N 1
ATOM 1860 C CA . SER B 1 107 ? 18.391 22.438 2.5 1 95.44 107 SER B CA 1
ATOM 1861 C C . SER B 1 107 ? 17.391 23.562 2.283 1 95.44 107 SER B C 1
ATOM 1863 O O . SER B 1 107 ? 17.734 24.75 2.404 1 95.44 107 SER B O 1
ATOM 1865 N N . ASP B 1 108 ? 16.172 23.188 2.006 1 93.81 108 ASP B N 1
ATOM 1866 C CA . ASP B 1 108 ? 15.109 24.172 1.796 1 93.81 108 ASP B CA 1
ATOM 1867 C C . ASP B 1 108 ? 14.852 24.984 3.066 1 93.81 108 ASP B C 1
ATOM 1869 O O . ASP B 1 108 ? 14.656 26.188 3.006 1 93.81 108 ASP B O 1
ATOM 1873 N N . LEU B 1 109 ? 14.812 24.281 4.242 1 90 109 LEU B N 1
ATOM 1874 C CA . LEU B 1 109 ? 14.602 24.938 5.531 1 90 109 LEU B CA 1
ATOM 1875 C C . LEU B 1 109 ? 15.695 25.953 5.824 1 90 109 LEU B C 1
ATOM 1877 O O . LEU B 1 109 ? 15.414 27.062 6.25 1 90 109 LEU B O 1
ATOM 1881 N N . ASP B 1 110 ? 16.906 25.625 5.508 1 89.75 110 ASP B N 1
ATOM 1882 C CA . ASP B 1 110 ? 18.047 26.484 5.797 1 89.75 110 ASP B CA 1
ATOM 1883 C C . ASP B 1 110 ? 18.094 27.688 4.848 1 89.75 110 ASP B C 1
ATOM 1885 O O . ASP B 1 110 ? 18.531 28.766 5.234 1 89.75 110 ASP B O 1
ATOM 1889 N N . GLU B 1 111 ? 17.656 27.516 3.641 1 89.19 111 GLU B N 1
ATOM 1890 C CA . GLU B 1 111 ? 17.578 28.625 2.697 1 89.19 111 GLU B CA 1
ATOM 1891 C C . GLU B 1 111 ? 16.562 29.656 3.156 1 89.19 111 GLU B C 1
ATOM 1893 O O . GLU B 1 111 ? 16.797 30.859 3.035 1 89.19 111 GLU B O 1
ATOM 1898 N N . VAL B 1 112 ? 15.578 29.203 3.844 1 84.25 112 VAL B N 1
ATOM 1899 C CA . VAL B 1 112 ? 14.531 30.094 4.32 1 84.25 112 VAL B CA 1
ATOM 1900 C C . VAL B 1 112 ? 15 30.828 5.574 1 84.25 112 VAL B C 1
ATOM 1902 O O . VAL B 1 112 ? 14.703 32 5.754 1 84.25 112 VAL B O 1
ATOM 1905 N N . ILE B 1 113 ? 15.836 30.203 6.406 1 78.75 113 ILE B N 1
ATOM 1906 C CA . ILE B 1 113 ? 16.328 30.797 7.641 1 78.75 113 ILE B CA 1
ATOM 1907 C C . ILE B 1 113 ? 17.406 31.828 7.316 1 78.75 113 ILE B C 1
ATOM 1909 O O . ILE B 1 113 ? 17.438 32.906 7.914 1 78.75 113 ILE B O 1
ATOM 1913 N N . GLU B 1 114 ? 18.266 31.531 6.387 1 76.56 114 GLU B N 1
ATOM 1914 C CA . GLU B 1 114 ? 19.297 32.469 5.988 1 76.56 114 GLU B CA 1
ATOM 1915 C C . GLU B 1 114 ? 18.703 33.75 5.383 1 76.56 114 GLU B C 1
ATOM 1917 O O . GLU B 1 114 ? 19.188 34.844 5.629 1 76.56 114 GLU B O 1
ATOM 1922 N N . VAL B 1 115 ? 17.688 33.625 4.73 1 73.19 115 VAL B N 1
ATOM 1923 C CA . VAL B 1 115 ? 17.062 34.75 4.078 1 73.19 115 VAL B CA 1
ATOM 1924 C C . VAL B 1 115 ? 16.375 35.625 5.125 1 73.19 115 VAL B C 1
ATOM 1926 O O . VAL B 1 115 ? 16.406 36.844 5.035 1 73.19 115 VAL B O 1
ATOM 1929 N N . VAL B 1 116 ? 15.961 35.062 6.195 1 67.62 116 VAL B N 1
ATOM 1930 C CA . VAL B 1 116 ? 15.234 35.844 7.215 1 67.62 116 VAL B CA 1
ATOM 1931 C C . VAL B 1 116 ? 16.234 36.469 8.18 1 67.62 116 VAL B C 1
ATOM 1933 O O . VAL B 1 116 ? 15.969 37.562 8.719 1 67.62 116 VAL B O 1
ATOM 1936 N N . GLN B 1 117 ? 17.359 35.938 8.516 1 67.56 117 GLN B N 1
ATOM 1937 C CA . GLN B 1 117 ? 18.328 36.469 9.461 1 67.56 117 GLN B CA 1
ATOM 1938 C C . GLN B 1 117 ? 19.188 37.562 8.812 1 67.56 117 GLN B C 1
ATOM 1940 O O . GLN B 1 117 ? 19.828 38.344 9.516 1 67.56 117 GLN B O 1
ATOM 1945 N N . GLN B 1 118 ? 19.328 37.656 7.543 1 63.78 118 GLN B N 1
ATOM 1946 C CA . GLN B 1 118 ? 20.125 38.719 6.949 1 63.78 118 GLN B CA 1
ATOM 1947 C C . GLN B 1 118 ? 19.375 40.031 6.98 1 63.78 118 GLN B C 1
ATOM 1949 O O . GLN B 1 118 ? 18.188 40.094 6.633 1 63.78 118 GLN B O 1
ATOM 1954 N N . PRO B 1 119 ? 19.875 40.969 7.883 1 59 119 PRO B N 1
ATOM 1955 C CA . PRO B 1 119 ? 19.297 42.312 7.984 1 59 119 PRO B CA 1
ATOM 1956 C C . PRO B 1 119 ? 19.062 42.969 6.621 1 59 119 PRO B C 1
ATOM 1958 O O . PRO B 1 119 ? 19.797 42.688 5.668 1 59 119 PRO B O 1
ATOM 1961 N N . GLU B 1 120 ? 17.797 43.219 6.215 1 57.25 120 GLU B N 1
ATOM 1962 C CA . GLU B 1 120 ? 17.5 44 5 1 57.25 120 GLU B CA 1
ATOM 1963 C C . GLU B 1 120 ? 18.531 45.094 4.766 1 57.25 120 GLU B C 1
ATOM 1965 O O . GLU B 1 120 ? 18.969 45.75 5.711 1 57.25 120 GLU B O 1
ATOM 1970 N N . PRO B 1 121 ? 19.281 44.969 3.672 1 56.12 121 PRO B N 1
ATOM 1971 C CA . PRO B 1 121 ? 20.172 46.094 3.451 1 56.12 121 PRO B CA 1
ATOM 1972 C C . PRO B 1 121 ? 19.453 47.438 3.65 1 56.12 121 PRO B C 1
ATOM 1974 O O . PRO B 1 121 ? 18.281 47.594 3.301 1 56.12 121 PRO B O 1
ATOM 1977 N N . SER B 1 122 ? 19.703 48.062 4.859 1 53.47 122 SER B N 1
ATOM 1978 C CA . SER B 1 122 ? 19.25 49.438 5 1 53.47 122 SER B CA 1
ATOM 1979 C C . SER B 1 122 ? 19.469 50.219 3.717 1 53.47 122 SER B C 1
ATOM 1981 O O . SER B 1 122 ? 20.609 50.438 3.291 1 53.47 122 SER B O 1
ATOM 1983 N N . ILE B 1 123 ? 18.484 49.938 2.883 1 47.19 123 ILE B N 1
ATOM 1984 C CA . ILE B 1 123 ? 18.562 51 1.875 1 47.19 123 ILE B CA 1
ATOM 1985 C C . ILE B 1 123 ? 18.406 52.375 2.539 1 47.19 123 ILE B C 1
ATOM 1987 O O . ILE B 1 123 ? 17.531 52.562 3.395 1 47.19 123 ILE B O 1
#

InterPro domains:
  IPR028851 Periphilin-1 [PTHR15836] (32-112)
  IPR057603 Periphilin-1, C-terminal domain [PF25234] (34-111)
  IPR057603 Periphilin-1, C-terminal domain [cd22896] (38-111)

Sequence (246 aa):
MQCKHLILMNQKSFFQTAHILEGDREEGLPPIDKTQDDFQERRALAIGAKAREIEKVYRQDCETFGMVVKMLVAKDASLEKQLQTPLRENLGEIRERCLDDLKHFISDLDEVIEVVQQPEPSIMQCKHLILMNQKSFFQTAHILEGDREEGLPPIDKTQDDFQERRALAIGAKAREIEKVYRQDCETFGMVVKMLVAKDASLEKQLQTPLRENLGEIRERCLDDLKHFISDLDEVIEVVQQPEPSI

Nearest PDB structures (foldseek):
  6swg-assembly1_B  TM=9.748E-01  e=3.209E-04  Homo sapiens
  1le4-assembly1_A  TM=4.348E-01  e=2.600E+00  Homo sapiens

Foldseek 3Di:
DCLVVLLPPPLVPLVVVVVVVPDPPDPPDDPCPPVNVVVVVVLVVVLVVLLVVLSVVLSVVSVVLSVVQVVVCVVPVVCVVVCSVVSVVVSVVSSVVSVVVSVVVSVVSVVVVVVVPPDDPPD/DVLVVLLPPPLPPLCVVVVVVPPDDDDPDPPCPPVNVVVVVVLVVVLVVLSVVLSVVLSVVSVVLSVVQVVVCVVPVVCVVVCSVVSVVVSVVSSVVSVVVSVVVSVVSVVVVVVVPPPDPPD

Secondary structure (DSSP, 8-state):
-TTHHHHHGGGHHHHHHHHHTS----S---S--HHHHHHHHHHHHHHHHHHHHHHHHHHHHHHHHHHHHHHHHHH-TTHHHHTHHHHHHHHHHHHHHHHHHHHHHHHHHHHHHHHHHS-----/-TTHHHHHGGGHHHHHHHHHTT----S---S--HHHHHHHHHHHHHHHHHHHHHHHHHHHHHHHHHHHHHHHHHH-TTHHHHTHHHHHHHHHHHHHHHHHHHHHHHHHHHHHHHHHHS-----

Radius of gyration: 28.24 Å; Cα contacts (8 Å, |Δi|>4): 96; chains: 2; bounding box: 82×73×47 Å